Protein AF-A0A519NHW7-F1 (afdb_monomer_lite)

Foldseek 3Di:
DFLQVLLVVLCVVVVNDVVVVQVDQWDFDAQAPDGDTDGPDPVCVLCVSLLSLLCSLVVQDPPLQSLLLSLLLCVLLPPVVVVVVVVVSLRSNQNNCVVPVVSSVVSNVQSLQFHRCSVCSVPDDPVVNRGDDSVVVSCRTTNNHVDRPPVVVSVVSSVVSNVVSVVVSVVVVVVVVVVVVVVVVVVVPDDPPDD

Sequence (195 aa):
MTTKEALIAFYHYNQLNLTDDFESHCVRVYIGCILAPVPNIRARKKYLKFHDLHHIMTEYGIDRVGESEISAWELGSRSCRKPLISVMNLFALSTGFVLKPKRVIAAFYGGCRSKNLYYMSDGMSESDIDRIDLEAMKAEHLERAPKIRYKLFRQTEFAGYLFFSMLIHVGMLFLGKSLLIAESVRNRLRPKIAP

Radius of gyration: 19.13 Å; chains: 1; bounding box: 53×44×54 Å

pLDDT: mean 88.97, std 8.2, range [55.25, 98.0]

Structure (mmCIF, N/CA/C/O backbone):
data_AF-A0A519NHW7-F1
#
_entry.id   AF-A0A519NHW7-F1
#
loop_
_atom_site.group_PDB
_atom_site.id
_atom_site.type_symbol
_atom_site.label_atom_id
_atom_site.label_alt_id
_atom_site.label_comp_id
_atom_site.label_asym_id
_atom_site.label_entity_id
_atom_site.label_seq_id
_atom_site.pdbx_PDB_ins_code
_atom_site.Cartn_x
_atom_site.Cartn_y
_atom_site.Cartn_z
_atom_site.occupancy
_atom_site.B_iso_or_equiv
_atom_site.auth_seq_id
_atom_site.auth_comp_id
_atom_site.auth_asym_id
_atom_site.auth_atom_id
_atom_site.pdbx_PDB_model_num
ATOM 1 N N . MET A 1 1 ? 0.715 4.680 -22.523 1.00 92.69 1 MET A N 1
ATOM 2 C CA . MET A 1 1 ? -0.119 5.572 -21.678 1.00 92.69 1 MET A CA 1
ATOM 3 C C . MET A 1 1 ? 0.791 6.083 -20.587 1.00 92.69 1 MET A C 1
ATOM 5 O O . MET A 1 1 ? 1.481 5.279 -19.973 1.00 92.69 1 MET A O 1
ATOM 9 N N . THR A 1 2 ? 0.840 7.389 -20.375 1.00 97.31 2 THR A N 1
ATOM 10 C CA . THR A 1 2 ? 1.677 7.980 -19.326 1.00 97.31 2 THR A CA 1
ATOM 11 C C . THR A 1 2 ? 1.094 7.712 -17.936 1.00 97.31 2 THR A C 1
ATOM 13 O O . THR A 1 2 ? -0.109 7.496 -17.781 1.00 97.31 2 THR A O 1
ATOM 16 N N . THR A 1 3 ? 1.927 7.748 -16.899 1.00 95.75 3 THR A N 1
ATOM 17 C CA . THR A 1 3 ? 1.482 7.676 -15.494 1.00 95.75 3 THR A CA 1
ATOM 18 C C . THR A 1 3 ? 0.469 8.767 -15.150 1.00 95.75 3 THR A C 1
ATOM 20 O O . THR A 1 3 ? -0.480 8.500 -14.416 1.00 95.75 3 THR A O 1
ATOM 23 N N . LYS A 1 4 ? 0.620 9.979 -15.702 1.00 95.62 4 LYS A N 1
ATOM 24 C CA . LYS A 1 4 ? -0.341 11.069 -15.508 1.00 95.62 4 LYS A CA 1
ATOM 25 C C . LYS A 1 4 ? -1.709 10.733 -16.090 1.00 95.62 4 LYS A C 1
ATOM 27 O O . LYS A 1 4 ? -2.714 10.893 -15.404 1.00 95.62 4 LYS A O 1
ATOM 32 N N . GLU A 1 5 ? -1.753 10.256 -17.332 1.00 96.62 5 GLU A N 1
ATOM 33 C CA . GLU A 1 5 ? -3.002 9.816 -17.967 1.00 96.62 5 GLU A CA 1
ATOM 34 C C . GLU A 1 5 ? -3.651 8.677 -17.174 1.00 96.62 5 GLU A C 1
ATOM 36 O O . GLU A 1 5 ? -4.857 8.704 -16.934 1.00 96.62 5 GLU A O 1
ATOM 41 N N . ALA A 1 6 ? -2.844 7.725 -16.697 1.00 96.56 6 ALA A N 1
ATOM 42 C CA . ALA A 1 6 ? -3.314 6.608 -15.887 1.00 96.56 6 ALA A CA 1
ATOM 43 C C . ALA A 1 6 ? -3.934 7.066 -14.557 1.00 96.56 6 ALA A C 1
ATOM 45 O O . ALA A 1 6 ? -5.003 6.590 -14.184 1.00 96.56 6 ALA A O 1
ATOM 46 N N . LEU A 1 7 ? -3.297 8.012 -13.861 1.00 95.19 7 LEU A N 1
ATOM 47 C CA . LEU A 1 7 ? -3.812 8.575 -12.611 1.00 95.19 7 LEU A CA 1
ATOM 48 C C . LEU A 1 7 ? -5.101 9.364 -12.828 1.00 95.19 7 LEU A C 1
ATOM 50 O O . LEU A 1 7 ? -6.053 9.191 -12.075 1.00 95.19 7 LEU A O 1
ATOM 54 N N . ILE A 1 8 ? -5.169 10.183 -13.881 1.00 94.88 8 ILE A N 1
ATOM 55 C CA . ILE A 1 8 ? -6.396 10.911 -14.234 1.00 94.88 8 ILE A CA 1
ATOM 56 C C . ILE A 1 8 ? -7.540 9.924 -14.490 1.00 94.88 8 ILE A C 1
ATOM 58 O O . ILE A 1 8 ? -8.632 10.094 -13.944 1.00 94.88 8 ILE A O 1
ATOM 62 N N . ALA A 1 9 ? -7.287 8.870 -15.271 1.00 95.12 9 ALA A N 1
ATOM 63 C CA . ALA A 1 9 ? -8.275 7.830 -15.537 1.00 95.12 9 ALA A CA 1
ATOM 64 C C . ALA A 1 9 ? -8.698 7.099 -14.252 1.00 95.12 9 ALA A C 1
ATOM 66 O O . ALA A 1 9 ? -9.889 6.876 -14.035 1.00 95.12 9 ALA A O 1
ATOM 67 N N . PHE A 1 10 ? -7.744 6.781 -13.374 1.00 94.75 10 PHE A N 1
ATOM 68 C CA . PHE A 1 10 ? -7.991 6.137 -12.086 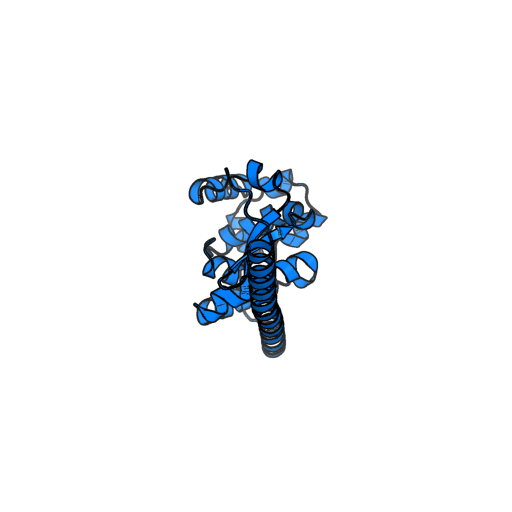1.00 94.75 10 PHE A CA 1
ATOM 69 C C . PHE A 1 10 ? -8.854 7.000 -11.159 1.00 94.75 10 PHE A C 1
ATOM 71 O O . PHE A 1 10 ? -9.827 6.499 -10.595 1.00 94.75 10 PHE A O 1
ATOM 78 N N . TYR A 1 11 ? -8.559 8.295 -11.029 1.00 94.00 11 TYR A N 1
ATOM 79 C CA . TYR A 1 11 ? -9.353 9.204 -10.199 1.00 94.00 11 TYR A CA 1
ATOM 80 C C . TYR A 1 11 ? -10.762 9.392 -10.748 1.00 94.00 11 TYR A C 1
ATOM 82 O O . TYR A 1 11 ? -11.724 9.365 -9.982 1.00 94.00 11 TYR A O 1
ATOM 90 N N . HIS A 1 12 ? -10.895 9.519 -12.070 1.00 94.00 12 HIS A N 1
ATOM 91 C CA . HIS A 1 12 ? -12.195 9.634 -12.719 1.00 94.00 12 HIS A CA 1
ATOM 92 C C . HIS A 1 12 ? -13.041 8.368 -12.518 1.00 94.00 12 HIS A C 1
ATOM 94 O O . HIS A 1 12 ? -14.201 8.456 -12.124 1.00 94.00 12 HIS A O 1
ATOM 100 N N . TYR A 1 13 ? -12.457 7.184 -12.733 1.00 93.81 13 TYR A N 1
ATOM 101 C CA . TYR A 1 13 ? -13.141 5.901 -12.554 1.00 93.81 13 TYR A CA 1
ATOM 102 C C . TYR A 1 13 ? -13.622 5.690 -11.112 1.00 93.81 13 TYR A C 1
ATOM 104 O O . TYR A 1 13 ? -14.741 5.232 -10.888 1.00 93.81 13 TYR A O 1
ATOM 112 N N . ASN A 1 14 ? -12.795 6.067 -10.136 1.00 90.94 14 ASN A N 1
ATOM 113 C CA . ASN A 1 14 ? -13.083 5.890 -8.715 1.00 90.94 14 ASN A CA 1
ATOM 114 C C . ASN A 1 14 ? -13.818 7.079 -8.067 1.00 90.94 14 ASN A C 1
ATOM 116 O O . ASN A 1 14 ? -14.065 7.048 -6.863 1.00 90.94 14 ASN A O 1
ATOM 120 N N . GLN A 1 15 ? -14.166 8.116 -8.839 1.00 91.31 15 GLN A N 1
ATOM 121 C CA . GLN A 1 15 ? -14.836 9.334 -8.356 1.00 91.31 15 GLN A CA 1
ATOM 122 C C . GLN A 1 15 ? -14.080 10.026 -7.204 1.00 91.31 15 GLN A C 1
ATOM 124 O O . GLN A 1 15 ? -14.675 10.514 -6.241 1.00 91.31 15 GLN A O 1
ATOM 129 N N . LEU A 1 16 ? -12.748 10.056 -7.290 1.00 86.56 16 LEU A N 1
ATOM 130 C CA . LEU A 1 16 ? -11.884 10.649 -6.270 1.00 86.56 16 LEU A CA 1
ATOM 131 C C . LEU A 1 16 ? -11.707 12.153 -6.522 1.00 86.56 16 LEU A C 1
ATOM 133 O O . LEU A 1 16 ? -11.221 12.554 -7.578 1.00 86.56 16 LEU A O 1
ATOM 137 N N . ASN A 1 17 ? -12.056 12.987 -5.535 1.00 83.25 17 ASN A N 1
ATOM 138 C CA . ASN A 1 17 ? -11.793 14.429 -5.562 1.00 83.25 17 ASN A CA 1
ATOM 139 C C . ASN A 1 17 ? -10.589 14.782 -4.673 1.00 83.25 17 ASN A C 1
ATOM 141 O O . ASN A 1 17 ? -10.719 14.938 -3.459 1.00 83.25 17 ASN A O 1
ATOM 145 N N . LEU A 1 18 ? -9.412 14.914 -5.289 1.00 79.00 18 LEU A N 1
ATOM 146 C CA . LEU A 1 18 ? -8.169 15.210 -4.572 1.00 79.00 18 LEU A CA 1
ATOM 147 C C . LEU A 1 18 ? -8.092 16.639 -4.023 1.00 79.00 18 LEU A C 1
ATOM 149 O O . LEU A 1 18 ? -7.397 16.862 -3.034 1.00 79.00 18 LEU A O 1
ATOM 153 N N . THR A 1 19 ? -8.779 17.604 -4.642 1.00 78.50 19 THR A N 1
ATOM 154 C CA . THR A 1 19 ? -8.743 19.003 -4.188 1.00 78.50 19 THR A CA 1
ATOM 155 C C . THR A 1 19 ? -9.341 19.113 -2.789 1.00 78.50 19 THR A C 1
ATOM 157 O O . THR A 1 19 ? -8.679 19.599 -1.874 1.00 78.50 19 THR A O 1
ATOM 160 N N . ASP A 1 20 ? -10.537 18.559 -2.589 1.00 75.69 20 ASP A N 1
ATOM 161 C CA . ASP A 1 20 ? -11.197 18.551 -1.278 1.00 75.69 20 ASP A CA 1
ATOM 162 C C . ASP A 1 20 ? -10.396 17.737 -0.246 1.00 75.69 20 ASP A C 1
ATOM 164 O O . ASP A 1 20 ? -10.287 18.111 0.925 1.00 75.69 20 ASP A O 1
ATOM 168 N N . ASP A 1 21 ? -9.796 16.626 -0.683 1.00 75.12 21 ASP A N 1
ATOM 169 C CA . ASP A 1 21 ? -9.006 15.745 0.177 1.00 75.12 21 ASP A CA 1
ATOM 170 C C . ASP A 1 21 ? -7.712 16.410 0.678 1.00 75.12 21 ASP A C 1
ATOM 172 O O . ASP A 1 21 ? -7.295 16.183 1.816 1.00 75.12 21 ASP A O 1
ATOM 176 N N . PHE A 1 22 ? -7.079 17.272 -0.124 1.00 79.56 22 PHE A N 1
ATOM 177 C CA . PHE A 1 22 ? -5.879 17.997 0.295 1.00 79.56 22 PHE A CA 1
ATOM 178 C C . PHE A 1 22 ? -6.157 19.233 1.152 1.00 79.56 22 PHE A C 1
ATOM 180 O O . PHE A 1 22 ? -5.284 19.588 1.955 1.00 79.56 22 PHE A O 1
ATOM 187 N N . GLU A 1 23 ? -7.332 19.849 1.036 1.00 81.69 23 GLU A N 1
ATOM 188 C CA . GLU A 1 23 ? -7.758 20.955 1.906 1.00 81.69 23 GLU A CA 1
ATOM 189 C C . GLU A 1 23 ? -8.172 20.463 3.304 1.00 81.69 23 GLU A C 1
ATOM 191 O O . GLU A 1 23 ? -7.991 21.162 4.303 1.00 81.69 23 GLU A O 1
ATOM 196 N N . SER A 1 24 ? -8.658 19.222 3.419 1.00 79.12 24 SER A N 1
ATOM 197 C CA . SER A 1 24 ? -9.053 18.653 4.708 1.00 79.12 24 SER A CA 1
ATOM 198 C C . SER A 1 24 ? -7.869 18.424 5.661 1.00 79.12 24 SER A C 1
ATOM 200 O O . SER A 1 24 ? -6.835 17.851 5.300 1.00 79.12 24 SER A O 1
ATOM 202 N N . HIS A 1 25 ? -8.060 18.772 6.940 1.00 80.81 25 HIS A N 1
ATOM 203 C CA . HIS A 1 25 ? -7.110 18.468 8.018 1.00 80.81 25 HIS A CA 1
ATOM 204 C C . HIS A 1 25 ? -7.012 16.975 8.347 1.00 80.81 25 HIS A C 1
ATOM 206 O O . HIS A 1 25 ? -5.991 16.535 8.880 1.00 80.81 25 HIS A O 1
ATOM 212 N N . CYS A 1 26 ? -8.047 16.195 8.026 1.00 78.94 26 CYS A N 1
ATOM 213 C CA . CYS A 1 26 ? -8.101 14.760 8.284 1.00 78.94 26 CYS A CA 1
ATOM 214 C C . CYS A 1 26 ? -8.599 13.999 7.055 1.00 78.94 26 CYS A C 1
ATOM 216 O O . CYS A 1 26 ? -9.556 14.410 6.403 1.00 78.94 26 CYS A O 1
ATOM 218 N N . VAL A 1 27 ? -8.008 12.838 6.798 1.00 78.69 27 VAL A N 1
ATOM 219 C CA . VAL A 1 27 ? -8.510 11.861 5.829 1.00 78.69 27 VAL A CA 1
ATOM 220 C C . VAL A 1 27 ? -9.202 10.727 6.580 1.00 78.69 27 VAL A C 1
ATOM 222 O O . VAL A 1 27 ? -8.791 10.349 7.677 1.00 78.69 27 VAL A O 1
ATOM 225 N N . ARG A 1 28 ? -10.289 10.192 6.024 1.00 77.25 28 ARG A N 1
ATOM 226 C CA . ARG A 1 28 ? -10.999 9.054 6.618 1.00 77.25 28 ARG A CA 1
ATOM 227 C C . ARG A 1 28 ? -10.403 7.757 6.087 1.00 77.25 28 ARG A C 1
ATOM 229 O O . ARG A 1 28 ? -10.455 7.516 4.888 1.00 77.25 28 ARG A O 1
ATOM 236 N N . VAL A 1 29 ? -9.873 6.925 6.978 1.00 72.12 29 VAL A N 1
ATOM 237 C CA . VAL A 1 29 ? -9.250 5.640 6.628 1.00 72.12 29 VAL A CA 1
ATOM 238 C C . VAL A 1 29 ? -9.956 4.514 7.370 1.00 72.12 29 VAL A C 1
ATOM 240 O O . VAL A 1 29 ? -10.337 4.657 8.535 1.00 72.12 29 VAL A O 1
ATOM 243 N N . TYR A 1 30 ? -10.146 3.385 6.691 1.00 68.38 30 TYR A N 1
ATOM 244 C CA . TYR A 1 30 ? -10.664 2.180 7.325 1.00 68.38 30 TYR A CA 1
ATOM 245 C C . TYR A 1 30 ? -9.578 1.499 8.159 1.00 68.38 30 TYR A C 1
ATOM 247 O O . TYR A 1 30 ? -8.569 1.039 7.632 1.00 68.38 30 TYR A O 1
ATOM 255 N N . ILE A 1 31 ? -9.823 1.400 9.465 1.00 72.38 31 ILE A N 1
ATOM 256 C CA . ILE A 1 31 ? -9.011 0.656 10.429 1.00 72.38 31 ILE A CA 1
ATOM 257 C C . ILE A 1 31 ? -9.874 -0.500 10.944 1.00 72.38 31 ILE A C 1
ATOM 259 O O . ILE A 1 31 ? -10.673 -0.358 11.873 1.00 72.38 31 ILE A O 1
ATOM 263 N N . GLY A 1 32 ? -9.773 -1.654 10.284 1.00 67.69 32 GLY A N 1
ATOM 264 C CA . GLY A 1 32 ? -10.755 -2.743 10.356 1.00 67.69 32 GLY A CA 1
ATOM 265 C C . GLY A 1 32 ? -12.175 -2.291 10.043 1.00 67.69 32 GLY A C 1
ATOM 266 O O . GLY A 1 32 ? -12.468 -1.834 8.941 1.00 67.69 32 GLY A O 1
ATOM 267 N N . CYS A 1 33 ? -13.084 -2.448 11.004 1.00 66.12 33 CYS A N 1
ATOM 268 C CA . CYS A 1 33 ? -14.480 -2.038 10.856 1.00 66.12 33 CYS A CA 1
ATOM 269 C C . CYS A 1 33 ? -14.743 -0.556 11.180 1.00 66.12 33 CYS A C 1
ATOM 271 O O . CYS A 1 33 ? -15.864 -0.097 10.969 1.00 66.12 33 CYS A O 1
ATOM 273 N N . ILE A 1 34 ? -13.744 0.193 11.663 1.00 69.38 34 ILE A N 1
ATOM 274 C CA . ILE A 1 34 ? -13.890 1.607 12.029 1.00 69.38 34 ILE A CA 1
ATOM 275 C C . ILE A 1 34 ? -13.426 2.495 10.873 1.00 69.38 34 ILE A C 1
ATOM 277 O O . ILE A 1 34 ? -12.324 2.325 10.361 1.00 69.38 34 ILE A O 1
ATOM 281 N N . LEU A 1 35 ? -14.238 3.488 10.503 1.00 76.69 35 LEU A N 1
ATOM 282 C CA . LEU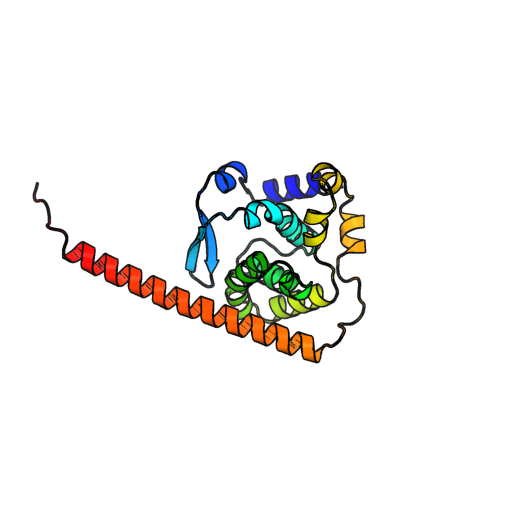 A 1 35 ? -13.810 4.597 9.651 1.00 76.69 35 LEU A CA 1
ATOM 283 C C . LEU A 1 35 ? -13.265 5.719 10.545 1.00 76.69 35 LEU A C 1
ATOM 285 O O . LEU A 1 35 ? -14.039 6.462 11.147 1.00 76.69 35 LEU A O 1
ATOM 289 N N . ALA A 1 36 ? -11.942 5.807 10.677 1.00 72.06 36 ALA A N 1
ATOM 290 C CA . ALA A 1 36 ? -11.286 6.743 11.586 1.00 72.06 36 ALA A CA 1
ATOM 291 C C . ALA A 1 36 ? -10.748 7.971 10.828 1.00 72.06 36 ALA A C 1
ATOM 293 O O . ALA A 1 36 ? -10.123 7.806 9.776 1.00 72.06 36 ALA A O 1
ATOM 294 N N . PRO A 1 37 ? -10.945 9.201 11.342 1.00 77.31 37 PRO A N 1
ATOM 295 C CA . PRO A 1 37 ? -10.249 10.371 10.827 1.00 77.31 37 PRO A CA 1
ATOM 296 C C . PRO A 1 37 ? -8.786 10.323 11.281 1.00 77.31 37 PRO A C 1
ATOM 298 O O . PRO A 1 37 ? -8.500 10.346 12.478 1.00 77.31 37 PRO A O 1
ATOM 301 N N . VAL A 1 38 ? -7.857 10.269 10.332 1.00 76.94 38 VAL A N 1
ATOM 302 C CA . VAL A 1 38 ? -6.416 10.372 10.590 1.00 76.94 38 VAL A CA 1
ATOM 303 C C . VAL A 1 38 ? -5.890 11.705 10.052 1.00 76.94 38 VAL A C 1
ATOM 305 O O . VAL A 1 38 ? -6.373 12.166 9.015 1.00 76.94 38 VAL A O 1
ATOM 308 N N . PRO A 1 39 ? -4.919 12.355 10.719 1.00 80.31 39 PRO A N 1
ATOM 309 C CA . PRO A 1 39 ? -4.390 13.635 10.261 1.00 80.31 39 PRO A CA 1
ATOM 310 C C . PRO A 1 39 ? -3.839 13.559 8.832 1.00 80.31 39 PRO A C 1
ATOM 312 O O . PRO A 1 39 ? -3.106 12.630 8.483 1.00 80.31 39 PRO A O 1
ATOM 315 N N . ASN A 1 40 ? -4.145 14.565 8.014 1.00 81.62 40 ASN A N 1
ATOM 316 C CA . ASN A 1 40 ? -3.625 14.692 6.655 1.00 81.62 40 ASN A CA 1
ATOM 317 C C . ASN A 1 40 ? -2.180 15.214 6.689 1.00 81.62 40 ASN A C 1
ATOM 319 O O . ASN A 1 40 ? -1.894 16.398 6.502 1.00 81.62 40 ASN A O 1
ATOM 323 N N . ILE A 1 41 ? -1.250 14.320 7.020 1.00 83.31 41 ILE A N 1
ATOM 324 C CA . ILE A 1 41 ? 0.165 14.656 7.189 1.00 83.31 41 ILE A CA 1
ATOM 325 C C . ILE A 1 41 ? 0.847 14.943 5.844 1.00 83.31 41 ILE A C 1
ATOM 327 O O . ILE A 1 41 ? 0.541 14.329 4.824 1.00 83.31 41 ILE A O 1
ATOM 331 N N . ARG A 1 42 ? 1.864 15.818 5.848 1.00 83.31 42 ARG A N 1
ATOM 332 C CA . ARG A 1 42 ? 2.655 16.162 4.644 1.00 83.31 42 ARG A CA 1
ATOM 333 C C . ARG A 1 42 ? 3.233 14.937 3.930 1.00 83.31 42 ARG A C 1
ATOM 335 O O . ARG A 1 42 ? 3.331 14.933 2.709 1.00 83.31 42 ARG A O 1
ATOM 342 N N . ALA A 1 43 ? 3.588 13.895 4.687 1.00 79.94 43 ALA A N 1
ATOM 343 C CA . ALA A 1 43 ? 4.057 12.636 4.119 1.00 79.94 43 ALA A CA 1
ATOM 344 C C . ALA A 1 43 ? 3.003 12.014 3.190 1.00 79.94 43 ALA A C 1
ATOM 346 O O . ALA A 1 43 ? 3.342 11.642 2.074 1.00 79.94 43 ALA A O 1
ATOM 347 N N . ARG A 1 44 ? 1.723 11.985 3.584 1.00 82.31 44 ARG A N 1
ATOM 348 C CA . ARG A 1 44 ? 0.648 11.477 2.726 1.00 82.31 44 ARG A CA 1
ATOM 349 C C . ARG A 1 44 ? 0.592 12.256 1.417 1.00 82.31 44 ARG A C 1
ATOM 351 O O . ARG A 1 44 ? 0.652 11.635 0.370 1.00 82.31 44 ARG A O 1
ATOM 358 N N . LYS A 1 45 ? 0.590 13.593 1.464 1.00 82.56 45 LYS A N 1
ATOM 359 C CA . LYS A 1 45 ? 0.582 14.429 0.248 1.00 82.56 45 LYS A CA 1
ATOM 360 C C . LYS A 1 45 ? 1.749 14.104 -0.696 1.00 82.56 45 LYS A C 1
ATOM 362 O O . LYS A 1 45 ? 1.539 13.981 -1.894 1.00 82.56 45 LYS A O 1
ATOM 367 N N . LYS A 1 46 ? 2.955 13.888 -0.151 1.00 85.69 46 LYS A N 1
ATOM 368 C CA . LYS A 1 46 ? 4.145 13.507 -0.937 1.00 85.69 46 LYS A CA 1
ATOM 369 C C . LYS A 1 46 ? 4.011 12.123 -1.589 1.00 85.69 46 LYS A C 1
ATOM 371 O O . LYS A 1 46 ? 4.486 11.929 -2.704 1.00 85.69 46 LYS A O 1
ATOM 376 N N . TYR A 1 47 ? 3.438 11.151 -0.878 1.00 89.38 47 TYR A N 1
ATOM 377 C CA . TYR A 1 47 ? 3.466 9.745 -1.291 1.00 89.38 47 TYR A CA 1
ATOM 378 C C . TYR A 1 47 ? 2.165 9.239 -1.936 1.00 89.38 47 TYR A C 1
ATOM 380 O O . TYR A 1 47 ? 2.203 8.186 -2.568 1.00 89.38 47 TYR A O 1
ATOM 388 N N . LEU A 1 48 ? 1.059 9.991 -1.849 1.00 89.56 48 LEU A N 1
ATOM 389 C CA . LEU A 1 48 ? -0.266 9.584 -2.339 1.00 89.56 48 LEU A CA 1
ATOM 390 C C . LEU A 1 48 ? -0.238 9.203 -3.822 1.00 89.56 48 LEU A C 1
ATOM 392 O O . LEU A 1 48 ? -0.678 8.122 -4.183 1.00 89.56 48 LEU A O 1
ATOM 396 N N . LYS A 1 49 ? 0.420 10.017 -4.657 1.00 91.31 49 LYS A N 1
ATOM 397 C CA . LYS A 1 49 ? 0.577 9.723 -6.089 1.00 91.31 49 LYS A CA 1
ATOM 398 C C . LYS A 1 49 ? 1.190 8.342 -6.351 1.00 91.31 49 LYS A C 1
ATOM 400 O O . LYS A 1 49 ? 0.775 7.635 -7.259 1.00 91.31 49 LYS A O 1
ATOM 405 N N . PHE A 1 50 ? 2.204 7.960 -5.577 1.00 94.06 50 PHE A N 1
ATOM 406 C CA . PHE A 1 50 ? 2.878 6.672 -5.749 1.00 94.06 50 PHE A CA 1
ATOM 407 C C . PHE A 1 50 ? 2.032 5.514 -5.229 1.00 94.06 50 PHE A C 1
ATOM 409 O O . PHE A 1 50 ? 2.051 4.447 -5.827 1.00 94.06 50 PHE A O 1
ATOM 416 N N . HIS A 1 51 ? 1.288 5.737 -4.147 1.00 94.19 51 HIS A N 1
ATOM 417 C CA . HIS A 1 51 ? 0.317 4.785 -3.625 1.00 94.19 51 HIS A CA 1
ATOM 418 C C . HIS A 1 51 ? -0.775 4.477 -4.664 1.00 94.19 51 HIS A C 1
ATOM 420 O O . HIS A 1 51 ? -1.000 3.314 -4.995 1.00 94.19 51 HIS A O 1
ATOM 426 N N . ASP A 1 52 ? -1.346 5.508 -5.289 1.00 95.00 52 ASP A N 1
ATOM 427 C CA . ASP A 1 52 ? -2.342 5.345 -6.354 1.00 95.00 52 ASP A CA 1
ATOM 428 C C . ASP A 1 52 ? -1.739 4.669 -7.601 1.00 95.00 52 ASP A C 1
ATOM 430 O O . ASP A 1 52 ? -2.353 3.793 -8.210 1.00 95.00 52 ASP A O 1
ATOM 434 N N . LEU A 1 53 ? -0.483 4.980 -7.951 1.00 95.88 53 LEU A N 1
ATOM 435 C CA . LEU A 1 53 ? 0.240 4.247 -8.998 1.00 95.88 53 LEU A CA 1
ATOM 436 C C . LEU A 1 53 ? 0.467 2.774 -8.638 1.00 95.88 53 LEU A C 1
ATOM 438 O O . LEU A 1 53 ? 0.443 1.925 -9.531 1.00 95.88 53 LEU A O 1
ATOM 442 N N . HIS A 1 54 ? 0.666 2.437 -7.361 1.00 96.88 54 HIS A N 1
ATOM 443 C CA . HIS A 1 54 ? 0.746 1.041 -6.946 1.00 96.88 54 HIS A CA 1
ATOM 444 C C . HIS A 1 54 ? -0.595 0.328 -7.160 1.00 96.88 54 HIS A C 1
ATOM 446 O O . HIS A 1 54 ? -0.578 -0.803 -7.647 1.00 96.88 54 HIS A O 1
ATOM 452 N N . HIS A 1 55 ? -1.737 0.965 -6.870 1.00 97.06 55 HIS A N 1
ATOM 453 C CA . HIS A 1 55 ? -3.056 0.407 -7.202 1.00 97.06 55 HIS A CA 1
ATOM 454 C C . HIS A 1 55 ? -3.183 0.125 -8.698 1.00 97.06 55 HIS A C 1
ATOM 456 O O . HIS A 1 55 ? -3.526 -0.985 -9.091 1.00 97.06 55 HIS A O 1
ATOM 462 N N . ILE A 1 56 ? -2.821 1.094 -9.540 1.00 96.69 56 ILE A N 1
ATOM 463 C CA . ILE A 1 56 ? -2.881 0.950 -11.001 1.00 96.69 56 ILE A CA 1
ATOM 464 C C . ILE A 1 56 ? -1.962 -0.178 -11.497 1.00 96.69 56 ILE A C 1
ATOM 466 O O . ILE A 1 56 ? -2.332 -0.942 -12.386 1.00 96.69 56 ILE A O 1
ATOM 470 N N . MET A 1 57 ? -0.752 -0.286 -10.946 1.00 95.88 57 MET A N 1
ATOM 471 C CA . MET A 1 57 ? 0.220 -1.307 -11.343 1.00 95.88 57 MET A CA 1
ATOM 472 C C . MET A 1 57 ? -0.203 -2.713 -10.916 1.00 95.88 57 MET A C 1
ATOM 474 O O . MET A 1 57 ? 0.008 -3.660 -11.665 1.00 95.88 57 MET A O 1
ATOM 478 N N . THR A 1 58 ? -0.743 -2.852 -9.707 1.00 96.75 58 THR A N 1
ATOM 479 C CA . THR A 1 58 ? -1.095 -4.151 -9.112 1.00 96.75 58 THR A CA 1
ATOM 480 C C . THR A 1 58 ? -2.523 -4.593 -9.402 1.00 96.75 58 THR A C 1
ATOM 482 O O . THR A 1 58 ? -2.857 -5.744 -9.140 1.00 96.75 58 THR A O 1
ATOM 485 N N . GLU A 1 59 ? -3.353 -3.682 -9.912 1.00 95.88 59 GLU A N 1
ATOM 486 C CA . GLU A 1 59 ? -4.786 -3.866 -10.159 1.00 95.88 59 GLU A CA 1
ATOM 487 C C . GLU A 1 59 ? -5.604 -4.151 -8.885 1.00 95.88 59 GLU A C 1
ATOM 489 O O . GLU A 1 59 ? -6.762 -4.569 -8.950 1.00 95.88 59 GLU A O 1
ATOM 494 N N . TYR A 1 60 ? -5.038 -3.892 -7.700 1.00 95.88 60 TYR A N 1
ATOM 495 C CA . TYR A 1 60 ? -5.792 -3.941 -6.452 1.00 95.88 60 TYR A CA 1
ATOM 496 C C . TYR A 1 60 ? -6.759 -2.757 -6.377 1.00 95.88 60 TYR A C 1
ATOM 498 O O . TYR A 1 60 ? -6.385 -1.611 -6.627 1.00 95.88 60 TYR A O 1
ATOM 506 N N . GLY A 1 61 ? -8.012 -3.030 -6.012 1.00 93.62 61 GLY A N 1
ATOM 507 C CA . GLY A 1 61 ? -9.037 -1.994 -5.868 1.00 93.62 61 GLY A CA 1
ATOM 508 C C . GLY A 1 61 ? -8.791 -1.057 -4.680 1.00 93.62 61 GLY A C 1
ATOM 509 O O . GLY A 1 61 ? -7.894 -1.281 -3.875 1.00 93.62 61 GLY A O 1
ATOM 510 N N . ILE A 1 62 ? -9.644 -0.043 -4.541 1.00 92.25 62 ILE A N 1
ATOM 511 C CA . ILE A 1 62 ? -9.636 0.921 -3.419 1.00 92.25 62 ILE A CA 1
ATOM 512 C C . ILE A 1 62 ? -10.686 0.593 -2.341 1.00 92.25 62 ILE A C 1
ATOM 514 O O . ILE A 1 62 ? -11.075 1.428 -1.523 1.00 92.25 62 ILE A O 1
ATOM 518 N N . ASP A 1 63 ? -11.238 -0.623 -2.378 1.00 90.81 63 ASP A N 1
ATOM 519 C CA . ASP A 1 63 ? -12.127 -1.099 -1.322 1.00 90.81 63 ASP A CA 1
ATOM 520 C C . ASP A 1 63 ? -11.317 -1.539 -0.091 1.00 90.81 63 ASP A C 1
ATOM 522 O O . ASP A 1 63 ? -10.093 -1.630 -0.111 1.00 90.81 63 ASP A O 1
ATOM 526 N N . ARG A 1 64 ? -11.993 -1.869 1.013 1.00 89.19 64 ARG A N 1
ATOM 527 C CA . ARG A 1 64 ? -11.309 -2.255 2.263 1.00 89.19 64 ARG A CA 1
ATOM 528 C C . ARG A 1 64 ? -10.363 -3.454 2.110 1.00 89.19 64 ARG A C 1
ATOM 530 O O . ARG A 1 64 ? -9.462 -3.619 2.931 1.00 89.19 64 ARG A O 1
ATOM 537 N N . VAL A 1 65 ? -10.610 -4.334 1.138 1.00 93.31 65 VAL A N 1
ATOM 538 C CA . VAL A 1 65 ? -9.754 -5.494 0.872 1.00 93.31 65 VAL A CA 1
ATOM 539 C C . VAL A 1 65 ? -8.583 -5.082 -0.012 1.00 93.31 65 VAL A C 1
ATOM 541 O O . VAL A 1 65 ? -7.457 -5.445 0.307 1.00 93.31 65 VAL A O 1
ATOM 544 N N . GLY A 1 66 ? -8.824 -4.297 -1.056 1.00 94.25 66 GLY A N 1
ATOM 545 C CA . GLY A 1 66 ? -7.802 -3.779 -1.955 1.00 94.25 66 GLY A CA 1
ATOM 546 C C . GLY A 1 66 ? -6.810 -2.849 -1.255 1.00 94.25 66 GLY A C 1
ATOM 547 O O . GLY A 1 66 ? -5.606 -3.017 -1.420 1.00 94.25 66 GLY A O 1
ATOM 548 N N . GLU A 1 67 ? -7.276 -1.999 -0.338 1.00 93.50 67 GLU A N 1
ATOM 549 C CA . GLU A 1 67 ? -6.424 -1.195 0.556 1.00 93.50 67 GLU A CA 1
ATOM 550 C C . GLU A 1 67 ? -5.530 -2.062 1.465 1.00 93.50 67 GLU A C 1
ATOM 552 O O . GLU A 1 67 ? -4.403 -1.711 1.822 1.00 93.50 67 GLU A O 1
ATOM 557 N N . SER A 1 68 ? -6.007 -3.245 1.847 1.00 95.06 68 SER A N 1
ATOM 558 C CA . SER A 1 68 ? -5.223 -4.205 2.628 1.00 95.06 68 SER A CA 1
ATOM 559 C C . SER A 1 68 ? -4.231 -4.976 1.751 1.00 95.06 68 SER A C 1
ATOM 561 O O . SER A 1 68 ? -3.094 -5.203 2.170 1.00 95.06 68 SER A O 1
ATOM 563 N N . GLU A 1 69 ? -4.619 -5.338 0.523 1.00 97.44 69 GLU A N 1
ATOM 564 C CA . GLU A 1 69 ? -3.727 -5.935 -0.476 1.00 97.44 69 GLU A CA 1
ATOM 565 C C . GLU A 1 69 ? -2.587 -4.981 -0.830 1.00 97.44 69 GLU A C 1
ATOM 567 O O . GLU A 1 69 ? -1.423 -5.383 -0.756 1.00 97.44 69 GLU A O 1
ATOM 572 N N . ILE A 1 70 ? -2.888 -3.713 -1.124 1.00 96.31 70 ILE A N 1
ATOM 573 C CA . ILE A 1 70 ? -1.865 -2.719 -1.444 1.00 96.31 70 ILE A CA 1
ATOM 574 C C . ILE A 1 70 ? -0.959 -2.459 -0.242 1.00 96.31 70 ILE A C 1
ATOM 576 O O . ILE A 1 70 ? 0.261 -2.460 -0.386 1.00 96.31 70 ILE A O 1
ATOM 580 N N . SER A 1 71 ? -1.519 -2.368 0.969 1.00 95.25 71 SER A N 1
ATOM 581 C CA . SER A 1 71 ? -0.740 -2.205 2.200 1.00 95.25 71 SER A CA 1
ATOM 582 C C . SER A 1 71 ? 0.233 -3.363 2.408 1.00 95.25 71 SER A C 1
ATOM 584 O O . SER A 1 71 ? 1.410 -3.153 2.718 1.00 95.25 71 SER A O 1
ATOM 586 N N . ALA A 1 72 ? -0.233 -4.597 2.197 1.00 97.06 72 ALA A N 1
ATOM 587 C CA . ALA A 1 72 ? 0.592 -5.794 2.272 1.00 97.06 72 ALA A CA 1
ATOM 588 C C . ALA A 1 72 ? 1.667 -5.815 1.180 1.00 97.06 72 ALA A C 1
ATOM 590 O O . ALA A 1 72 ? 2.828 -6.116 1.467 1.00 97.06 72 ALA A O 1
ATOM 591 N N . TRP A 1 73 ? 1.309 -5.468 -0.056 1.00 97.69 73 TRP A N 1
ATOM 592 C CA . TRP A 1 73 ? 2.240 -5.393 -1.177 1.00 97.69 73 TRP A CA 1
ATOM 593 C C . TRP A 1 73 ? 3.316 -4.329 -0.950 1.00 97.69 73 TRP A C 1
ATOM 595 O O . TRP A 1 73 ? 4.493 -4.590 -1.187 1.00 97.69 73 TRP A O 1
ATOM 605 N N . GLU A 1 74 ? 2.961 -3.159 -0.428 1.00 96.69 74 GLU A N 1
ATOM 606 C CA . GLU A 1 74 ? 3.901 -2.077 -0.144 1.00 96.69 74 GLU A CA 1
ATOM 607 C C . GLU A 1 74 ? 4.876 -2.430 0.986 1.00 96.69 74 GLU A C 1
ATOM 609 O O . GLU A 1 74 ? 6.083 -2.205 0.866 1.00 96.69 74 GLU A O 1
ATOM 614 N N . LEU A 1 75 ? 4.381 -3.049 2.062 1.00 95.94 75 LEU A N 1
ATOM 615 C CA . LEU A 1 75 ? 5.232 -3.604 3.120 1.00 95.94 75 LEU A CA 1
ATOM 616 C C . LEU A 1 75 ? 6.154 -4.703 2.554 1.00 95.94 75 LEU A C 1
ATOM 618 O O . LEU A 1 75 ? 7.356 -4.745 2.838 1.00 95.94 75 LEU A O 1
ATOM 622 N N . GLY A 1 76 ? 5.618 -5.552 1.674 1.00 95.25 76 GLY A N 1
ATOM 623 C CA . GLY A 1 76 ? 6.352 -6.588 0.950 1.00 95.25 76 GLY A CA 1
ATOM 624 C C . GLY A 1 76 ? 7.450 -6.037 0.034 1.00 95.25 76 GLY A C 1
ATOM 625 O O . GLY A 1 76 ? 8.552 -6.586 -0.002 1.00 95.25 76 GLY A O 1
ATOM 626 N N . SER A 1 77 ? 7.188 -4.929 -0.657 1.00 94.38 77 SER A N 1
ATOM 627 C CA . SER A 1 77 ? 8.128 -4.241 -1.554 1.00 94.38 77 SER A CA 1
ATOM 628 C C . SER A 1 77 ? 9.074 -3.278 -0.824 1.00 94.38 77 SER A C 1
ATOM 630 O O . SER A 1 77 ? 9.904 -2.622 -1.457 1.00 94.38 77 SER A O 1
ATOM 632 N N . ARG A 1 78 ? 9.039 -3.295 0.520 1.00 87.56 78 ARG A N 1
ATOM 633 C CA . ARG A 1 78 ? 9.918 -2.574 1.459 1.00 87.56 78 ARG A CA 1
ATOM 634 C C . ARG A 1 78 ? 9.626 -1.078 1.605 1.00 87.56 78 ARG A C 1
ATOM 636 O O . ARG A 1 78 ? 10.556 -0.269 1.667 1.00 87.56 78 ARG A O 1
ATOM 643 N N . SER A 1 79 ? 8.357 -0.713 1.790 1.00 81.88 79 SER A N 1
ATOM 644 C CA . SER A 1 79 ? 7.974 0.635 2.241 1.00 81.88 79 SER A CA 1
ATOM 645 C C . SER A 1 79 ? 8.525 1.004 3.631 1.00 81.88 79 SER A C 1
ATOM 647 O O . SER A 1 79 ? 8.578 2.189 3.954 1.00 81.88 79 SER A O 1
ATOM 649 N N . CYS A 1 80 ? 9.040 0.033 4.408 1.00 70.25 80 CYS A N 1
ATOM 650 C CA . CYS A 1 80 ? 9.680 0.206 5.728 1.00 70.25 80 CYS A CA 1
ATOM 651 C C . CYS A 1 80 ? 10.798 1.256 5.787 1.00 70.25 80 CYS A C 1
ATOM 653 O O . CYS A 1 80 ? 11.095 1.787 6.855 1.00 70.25 80 CYS A O 1
ATOM 655 N N . ARG A 1 81 ? 11.384 1.624 4.643 1.00 73.69 81 ARG A N 1
ATOM 656 C CA . ARG A 1 81 ? 12.358 2.724 4.547 1.00 73.69 81 ARG A CA 1
ATOM 657 C C . ARG A 1 81 ? 11.734 4.117 4.689 1.00 73.69 81 ARG A C 1
ATOM 659 O O . ARG A 1 81 ? 12.464 5.095 4.819 1.00 73.69 81 ARG A O 1
ATOM 666 N N . LYS A 1 82 ? 10.402 4.215 4.682 1.00 82.94 82 LYS A N 1
ATOM 667 C CA . LYS A 1 82 ? 9.609 5.420 4.951 1.00 82.94 82 LYS A CA 1
ATOM 668 C C . LYS A 1 82 ? 8.673 5.123 6.139 1.00 82.94 82 LYS A C 1
ATOM 670 O O . LYS A 1 82 ? 7.520 4.744 5.926 1.00 82.94 82 LYS A O 1
ATOM 675 N N . PRO A 1 83 ? 9.146 5.280 7.394 1.00 84.12 83 PRO A N 1
ATOM 676 C CA . PRO A 1 83 ? 8.453 4.776 8.585 1.00 84.12 83 PRO A CA 1
ATOM 677 C C . PRO A 1 83 ? 6.999 5.239 8.722 1.00 84.12 83 PRO A C 1
ATOM 679 O O . PRO A 1 83 ? 6.129 4.433 9.034 1.00 84.12 83 PRO A O 1
ATOM 682 N N . LEU A 1 84 ? 6.714 6.511 8.419 1.00 84.62 84 LEU A N 1
ATOM 683 C CA . LEU A 1 84 ? 5.354 7.059 8.490 1.00 84.62 84 LEU A CA 1
ATOM 684 C C . LEU A 1 84 ? 4.383 6.350 7.535 1.00 84.62 84 LEU A C 1
ATOM 686 O O . LEU A 1 84 ? 3.263 6.042 7.926 1.00 84.62 84 LEU A O 1
ATOM 690 N N . ILE A 1 85 ? 4.824 6.034 6.316 1.00 86.12 85 ILE A N 1
ATOM 691 C CA . ILE A 1 85 ? 4.002 5.314 5.333 1.00 86.12 85 ILE A CA 1
ATOM 692 C C . ILE A 1 85 ? 3.805 3.859 5.748 1.00 86.12 85 ILE A C 1
ATOM 694 O O . ILE A 1 85 ? 2.717 3.311 5.624 1.00 86.12 85 ILE A O 1
ATOM 698 N N . SER A 1 86 ? 4.826 3.247 6.343 1.00 87.94 86 SER A N 1
ATOM 699 C CA . SER A 1 86 ? 4.692 1.887 6.875 1.00 87.94 86 SER A CA 1
ATOM 700 C C . SER A 1 86 ? 3.658 1.804 7.989 1.00 87.94 86 SER A C 1
ATOM 702 O O . SER A 1 86 ? 2.871 0.865 8.007 1.00 87.94 86 SER A O 1
ATOM 704 N N . VAL A 1 87 ? 3.614 2.797 8.883 1.00 88.38 87 VAL A N 1
ATOM 705 C CA . VAL A 1 87 ? 2.570 2.886 9.916 1.00 88.38 87 VAL A CA 1
ATOM 706 C C . VAL A 1 87 ? 1.185 3.030 9.282 1.00 88.38 87 VAL A C 1
ATOM 708 O O . VAL A 1 87 ? 0.254 2.364 9.724 1.00 88.38 87 VAL A O 1
ATOM 711 N N . MET A 1 88 ? 1.049 3.831 8.220 1.00 86.94 88 MET A N 1
ATOM 712 C CA . MET A 1 88 ? -0.220 3.956 7.495 1.00 86.94 88 MET A CA 1
ATOM 713 C C . MET A 1 88 ? -0.680 2.618 6.901 1.00 86.94 88 MET A C 1
ATOM 715 O O . MET A 1 88 ? -1.836 2.242 7.082 1.00 86.94 88 MET A O 1
ATOM 719 N N . ASN A 1 89 ? 0.231 1.842 6.312 1.00 91.50 89 ASN A N 1
ATOM 720 C CA . ASN A 1 89 ? -0.088 0.514 5.778 1.00 91.50 89 ASN A CA 1
ATOM 721 C C . ASN A 1 89 ? -0.543 -0.458 6.879 1.00 91.50 89 ASN A C 1
ATOM 723 O O . ASN A 1 89 ? -1.420 -1.292 6.658 1.00 91.50 89 ASN A O 1
ATOM 727 N N . LEU A 1 90 ? 0.002 -0.343 8.097 1.00 91.56 90 LEU A N 1
ATOM 728 C CA . LEU A 1 90 ? -0.449 -1.160 9.227 1.00 91.56 90 LEU A CA 1
ATOM 729 C C . LEU A 1 90 ? -1.896 -0.856 9.638 1.00 91.56 90 LEU A C 1
ATOM 731 O O . LEU A 1 90 ? -2.568 -1.765 10.124 1.00 91.56 90 LEU A O 1
ATOM 735 N N . PHE A 1 91 ? -2.404 0.363 9.434 1.00 87.31 91 PHE A N 1
ATOM 736 C CA . PHE A 1 91 ? -3.807 0.680 9.726 1.00 87.31 91 PHE A CA 1
ATOM 737 C C . PHE A 1 91 ? -4.777 -0.090 8.821 1.00 87.31 91 PHE A C 1
ATOM 739 O O . PHE A 1 91 ? -5.763 -0.639 9.315 1.00 87.31 91 PHE A O 1
ATOM 746 N N . ALA A 1 92 ? -4.478 -0.175 7.524 1.00 88.25 92 ALA A N 1
ATOM 747 C CA . ALA A 1 92 ? -5.347 -0.815 6.537 1.00 88.25 92 ALA A CA 1
ATOM 748 C C . ALA A 1 92 ? -5.153 -2.344 6.435 1.00 88.25 92 ALA A C 1
ATOM 750 O O . ALA A 1 92 ? -6.064 -3.062 6.013 1.00 88.25 92 ALA A O 1
ATOM 751 N N . LEU A 1 93 ? -4.001 -2.874 6.870 1.00 92.81 93 LEU A N 1
ATOM 752 C CA . LEU A 1 93 ? -3.644 -4.288 6.707 1.00 92.81 93 LEU A CA 1
ATOM 753 C C . LEU A 1 93 ? -4.614 -5.268 7.399 1.00 92.81 93 LEU A C 1
ATOM 755 O O . LEU A 1 93 ? -5.042 -6.239 6.776 1.00 92.81 93 LEU A O 1
ATOM 759 N N . SER A 1 94 ? -4.976 -5.041 8.663 1.00 89.19 94 SER A N 1
ATOM 760 C CA . SER A 1 94 ? -5.759 -6.000 9.466 1.00 89.19 94 SER A CA 1
ATOM 761 C C . SER A 1 94 ? -7.146 -6.299 8.886 1.00 89.19 94 SER A C 1
ATOM 763 O O . SER A 1 94 ? -7.574 -7.454 8.895 1.00 89.19 94 SER A O 1
ATOM 765 N N . THR A 1 95 ? -7.830 -5.293 8.329 1.00 84.56 95 THR A N 1
ATOM 766 C CA . THR A 1 95 ? -9.198 -5.417 7.794 1.00 84.56 95 THR A CA 1
ATOM 767 C C . THR A 1 95 ? -9.300 -6.485 6.716 1.00 84.56 95 THR A C 1
ATOM 769 O O . THR A 1 95 ? -10.042 -7.460 6.851 1.00 84.56 95 THR A O 1
ATOM 772 N N . GLY A 1 96 ? -8.553 -6.307 5.625 1.00 88.62 96 GLY A N 1
ATOM 773 C CA . GLY A 1 96 ? -8.604 -7.229 4.500 1.00 88.62 96 GLY A CA 1
ATOM 774 C C . GLY A 1 96 ? -7.959 -8.562 4.836 1.00 88.62 96 GLY A C 1
ATOM 775 O O . GLY A 1 96 ? -8.380 -9.574 4.282 1.00 88.62 96 GLY A O 1
ATOM 776 N N . PHE A 1 97 ? -7.019 -8.613 5.788 1.00 92.31 97 PHE A N 1
ATOM 777 C CA . PHE A 1 97 ? -6.456 -9.884 6.233 1.00 92.31 97 PHE A CA 1
ATOM 778 C C . PHE A 1 97 ? -7.508 -10.762 6.918 1.00 92.31 97 PHE A C 1
ATOM 780 O O . PHE A 1 97 ? -7.585 -11.951 6.623 1.00 92.31 97 PHE A O 1
ATOM 787 N N . VAL A 1 98 ? -8.364 -10.189 7.770 1.00 90.81 98 VAL A N 1
ATOM 788 C CA . VAL A 1 98 ? -9.475 -10.932 8.390 1.00 90.81 98 VAL A CA 1
ATOM 789 C C . VAL A 1 98 ? -10.509 -11.361 7.341 1.00 90.81 98 VAL A C 1
ATOM 791 O O . VAL A 1 98 ? -10.997 -12.488 7.383 1.00 90.81 98 VAL A O 1
ATOM 794 N N . LEU A 1 99 ? -10.827 -10.495 6.373 1.00 91.56 99 LEU A N 1
ATOM 795 C CA . LEU A 1 99 ? -11.873 -10.762 5.375 1.00 91.56 99 LEU A CA 1
ATOM 796 C C . LEU A 1 99 ? -11.430 -11.712 4.249 1.00 91.56 99 LEU A C 1
ATOM 798 O O . LEU A 1 99 ? -12.215 -12.541 3.784 1.00 91.56 99 LEU A O 1
ATOM 802 N N . LYS A 1 100 ? -10.198 -11.561 3.755 1.00 96.19 100 LYS A N 1
ATOM 803 C CA . LYS A 1 100 ? -9.639 -12.253 2.582 1.00 96.19 100 LYS A CA 1
ATOM 804 C C . LYS A 1 100 ? -8.138 -12.560 2.781 1.00 96.19 100 LYS A C 1
ATOM 806 O O . LYS A 1 100 ? -7.306 -12.118 1.986 1.00 96.19 100 LYS A O 1
ATOM 811 N N . PRO A 1 101 ? -7.758 -13.400 3.763 1.00 96.56 101 PRO A N 1
ATOM 812 C CA . PRO A 1 101 ? -6.354 -13.619 4.140 1.00 96.56 101 PRO A CA 1
ATOM 813 C C . PRO A 1 101 ? -5.480 -14.119 2.985 1.00 96.56 101 PRO A C 1
ATOM 815 O O . PRO A 1 101 ? -4.352 -13.666 2.814 1.00 96.56 101 PRO A O 1
ATOM 818 N N . LYS A 1 102 ? -6.005 -15.027 2.149 1.00 97.94 102 LYS A N 1
ATOM 819 C CA . LYS A 1 102 ? -5.268 -15.584 1.000 1.00 97.94 102 LYS A CA 1
ATOM 820 C C . LYS A 1 102 ? -4.839 -14.501 0.004 1.00 97.94 102 LYS A C 1
ATOM 822 O O . LYS A 1 102 ? -3.720 -14.561 -0.496 1.00 97.94 102 LYS A O 1
ATOM 827 N N . ARG A 1 103 ? -5.712 -13.521 -0.247 1.00 97.88 103 ARG A N 1
ATOM 828 C CA . ARG A 1 103 ? -5.459 -12.392 -1.153 1.00 97.88 103 ARG A CA 1
ATOM 829 C C . ARG A 1 103 ? -4.355 -11.489 -0.607 1.00 97.88 103 ARG A C 1
ATOM 831 O O . ARG A 1 103 ? -3.361 -11.255 -1.281 1.00 97.88 103 ARG A O 1
ATOM 838 N N . VAL A 1 104 ? -4.456 -11.116 0.666 1.00 97.69 104 VAL A N 1
ATOM 839 C CA . VAL A 1 104 ? -3.464 -10.264 1.343 1.00 97.69 104 VAL A CA 1
ATOM 840 C C . VAL A 1 104 ? -2.089 -10.939 1.442 1.00 97.69 104 VAL A C 1
ATOM 842 O O . VAL A 1 104 ? -1.065 -10.305 1.196 1.00 97.69 104 VAL A O 1
ATOM 845 N N . ILE A 1 105 ? -2.041 -12.244 1.738 1.00 98.00 105 ILE A N 1
ATOM 846 C CA . ILE A 1 105 ? -0.788 -13.021 1.738 1.00 98.00 105 ILE A CA 1
ATOM 847 C C . ILE A 1 105 ? -0.162 -13.048 0.337 1.00 98.00 105 ILE A C 1
ATOM 849 O O . ILE A 1 105 ? 1.049 -12.861 0.198 1.00 98.00 105 ILE A O 1
ATOM 853 N N . ALA A 1 106 ? -0.971 -13.284 -0.702 1.00 97.69 106 ALA A N 1
ATOM 854 C CA . ALA A 1 106 ? -0.499 -13.263 -2.082 1.00 97.69 106 ALA A CA 1
ATOM 855 C C . ALA A 1 106 ? 0.067 -11.884 -2.450 1.00 97.69 106 ALA A C 1
ATOM 857 O O . ALA A 1 106 ? 1.171 -11.816 -2.993 1.00 97.69 106 ALA A O 1
ATOM 858 N N . ALA A 1 107 ? -0.615 -10.808 -2.053 1.00 98.00 107 ALA A N 1
ATOM 859 C CA . ALA A 1 107 ? -0.174 -9.439 -2.279 1.00 98.00 107 ALA A CA 1
ATOM 860 C C . ALA A 1 107 ? 1.161 -9.127 -1.586 1.00 98.00 107 ALA A C 1
ATOM 862 O O . ALA A 1 107 ? 2.075 -8.614 -2.233 1.00 98.00 107 ALA A O 1
ATOM 863 N N . PHE A 1 108 ? 1.344 -9.533 -0.321 1.00 98.00 108 PHE A N 1
ATOM 864 C CA . PHE A 1 108 ? 2.633 -9.399 0.375 1.00 98.00 108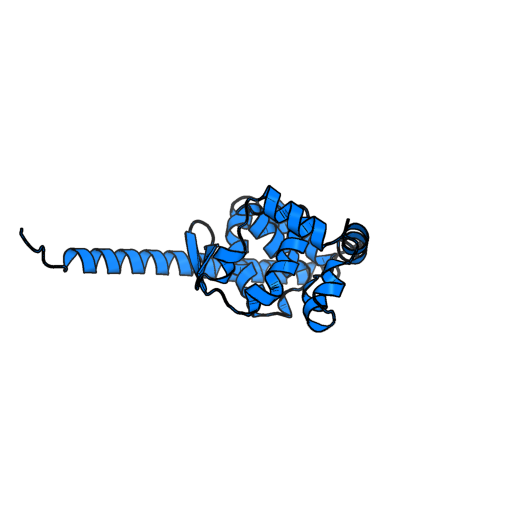 PHE A CA 1
ATOM 865 C C . PHE A 1 108 ? 3.772 -10.097 -0.376 1.00 98.00 108 PHE A C 1
ATOM 867 O O . PHE A 1 108 ? 4.864 -9.545 -0.549 1.00 98.00 108 PHE A O 1
ATOM 874 N N . TYR A 1 109 ? 3.533 -11.321 -0.845 1.00 97.44 109 TYR A N 1
ATOM 875 C CA . TYR A 1 109 ? 4.530 -12.074 -1.597 1.00 97.44 109 TYR A CA 1
ATOM 876 C C . TYR A 1 109 ? 4.789 -11.503 -2.994 1.00 97.44 109 TYR A C 1
ATOM 878 O O . TYR A 1 109 ? 5.940 -11.544 -3.434 1.00 97.44 109 TYR A O 1
ATOM 886 N N . GLY A 1 110 ? 3.772 -10.959 -3.667 1.00 97.19 110 GLY A N 1
ATOM 887 C CA . GLY A 1 110 ? 3.931 -10.167 -4.890 1.00 97.19 110 GLY A CA 1
ATOM 888 C C . GLY A 1 110 ? 4.815 -8.947 -4.637 1.00 97.19 110 GLY A C 1
ATOM 889 O O . GLY A 1 110 ? 5.795 -8.724 -5.347 1.00 97.19 110 GLY A O 1
ATOM 890 N N . GLY A 1 111 ? 4.584 -8.244 -3.526 1.00 97.00 111 GLY A N 1
ATOM 891 C CA . GLY A 1 111 ? 5.424 -7.143 -3.059 1.00 97.00 111 GLY A CA 1
ATOM 892 C C . GLY A 1 111 ? 6.874 -7.565 -2.831 1.00 97.00 111 GLY A C 1
ATOM 893 O O . GLY A 1 111 ? 7.795 -6.898 -3.290 1.00 97.00 111 GLY A O 1
ATOM 894 N N . CYS A 1 112 ? 7.104 -8.728 -2.212 1.00 96.56 112 CYS A N 1
ATOM 895 C CA . CYS A 1 112 ? 8.452 -9.269 -1.993 1.00 96.56 112 CYS A CA 1
ATOM 896 C C . CYS A 1 112 ? 9.229 -9.563 -3.288 1.00 96.56 112 CYS A C 1
ATOM 898 O O . CYS A 1 112 ? 10.458 -9.671 -3.241 1.00 96.56 112 CYS A O 1
ATOM 900 N N . ARG A 1 113 ? 8.526 -9.733 -4.415 1.00 96.00 113 ARG A N 1
ATOM 901 C CA . ARG A 1 113 ? 9.109 -9.896 -5.755 1.00 96.00 113 ARG A CA 1
ATOM 902 C C . ARG A 1 113 ? 9.207 -8.581 -6.532 1.00 96.00 113 ARG A C 1
ATOM 904 O O . ARG A 1 113 ? 9.789 -8.574 -7.612 1.00 96.00 113 ARG A O 1
ATOM 911 N N . SER A 1 114 ? 8.673 -7.495 -5.984 1.00 96.00 114 SER A N 1
ATOM 912 C CA . SER A 1 114 ? 8.517 -6.202 -6.647 1.00 96.00 114 SER A CA 1
ATOM 913 C C . SER A 1 114 ? 9.433 -5.125 -6.053 1.00 96.00 114 SER A C 1
ATOM 915 O O . SER A 1 114 ? 10.055 -5.302 -5.000 1.00 96.00 114 SER A O 1
ATOM 917 N N . LYS A 1 115 ? 9.514 -3.983 -6.736 1.00 93.62 115 LYS A N 1
ATOM 918 C CA . LYS A 1 115 ? 10.150 -2.747 -6.276 1.00 93.62 115 LYS A CA 1
ATOM 919 C C . LYS A 1 115 ? 9.084 -1.677 -6.044 1.00 93.62 115 LYS A C 1
ATOM 921 O O . LYS A 1 115 ? 8.203 -1.488 -6.870 1.00 93.62 115 LYS A O 1
ATOM 926 N N . ASN A 1 116 ? 9.184 -0.979 -4.920 1.00 93.50 116 ASN A N 1
ATOM 927 C CA . ASN A 1 116 ? 8.239 0.063 -4.529 1.00 93.50 116 ASN A CA 1
ATOM 928 C C . ASN A 1 116 ? 8.575 1.412 -5.186 1.00 93.50 116 ASN A C 1
ATOM 930 O O . ASN A 1 116 ? 9.733 1.793 -5.150 1.00 93.50 116 ASN A O 1
ATOM 934 N N . LEU A 1 117 ? 7.614 2.181 -5.695 1.00 93.00 117 LEU A N 1
ATOM 935 C CA . LEU A 1 117 ? 7.870 3.451 -6.393 1.00 93.00 117 LEU A CA 1
ATOM 936 C C . LEU A 1 117 ? 8.297 4.612 -5.475 1.00 93.00 117 LEU A C 1
ATOM 938 O O . LEU A 1 117 ? 8.800 5.624 -5.963 1.00 93.00 117 LEU A O 1
ATOM 942 N N . TYR A 1 118 ? 8.170 4.490 -4.148 1.00 90.75 118 TYR A N 1
ATOM 943 C CA . TYR A 1 118 ? 8.465 5.581 -3.206 1.00 90.75 118 TYR A CA 1
ATOM 944 C C . TYR A 1 118 ? 9.893 6.142 -3.291 1.00 90.75 118 TYR A C 1
ATOM 946 O O . TYR A 1 118 ? 10.112 7.285 -2.885 1.00 90.75 118 TYR A O 1
ATOM 954 N N . TYR A 1 119 ? 10.869 5.397 -3.821 1.00 86.62 119 TYR A N 1
ATOM 955 C CA . TYR A 1 119 ? 12.229 5.922 -4.013 1.00 86.62 119 TYR A CA 1
ATOM 956 C C . TYR A 1 119 ? 12.329 6.977 -5.117 1.00 86.62 119 TYR A C 1
ATOM 958 O O . TYR A 1 119 ? 13.226 7.814 -5.066 1.00 86.62 119 TYR A O 1
ATOM 966 N N . MET A 1 120 ? 11.413 6.983 -6.090 1.00 87.44 120 MET A N 1
ATOM 967 C CA . MET A 1 120 ? 11.407 7.994 -7.152 1.00 87.44 120 MET A CA 1
ATOM 968 C C . MET A 1 120 ? 11.144 9.392 -6.585 1.00 87.44 120 MET A C 1
ATOM 970 O O . MET A 1 120 ? 11.651 10.380 -7.105 1.00 87.44 120 MET A O 1
ATOM 974 N N . SER A 1 121 ? 10.432 9.468 -5.457 1.00 84.62 121 SER A N 1
ATOM 975 C CA . SER A 1 121 ? 10.101 10.722 -4.769 1.00 84.62 121 SER A CA 1
ATOM 976 C C . SER A 1 121 ? 11.300 11.492 -4.197 1.00 84.62 121 SER A C 1
ATOM 978 O O . SER A 1 121 ? 11.129 12.618 -3.724 1.00 84.62 121 SER A O 1
ATOM 980 N N . ASP A 1 122 ? 12.487 10.881 -4.159 1.00 84.12 122 ASP A N 1
ATOM 981 C CA . ASP A 1 122 ? 13.707 11.511 -3.648 1.00 84.12 122 ASP A CA 1
ATOM 982 C C . ASP A 1 122 ? 14.675 11.922 -4.776 1.00 84.12 122 ASP A C 1
ATOM 984 O O . ASP A 1 122 ? 15.635 12.637 -4.503 1.00 84.12 122 ASP A O 1
ATOM 988 N N . GLY A 1 123 ? 14.443 11.486 -6.023 1.00 81.94 123 GLY A N 1
ATOM 989 C CA . GLY A 1 123 ? 15.403 11.650 -7.125 1.00 81.94 123 GLY A CA 1
ATOM 990 C C . GLY A 1 123 ? 14.816 12.075 -8.472 1.00 81.94 123 GLY A C 1
ATOM 991 O O . GLY A 1 123 ? 15.577 12.234 -9.420 1.00 81.94 123 GLY A O 1
ATOM 992 N N . MET A 1 124 ? 13.496 12.251 -8.582 1.00 87.50 124 MET A N 1
ATOM 993 C CA . MET A 1 124 ? 12.827 12.663 -9.820 1.00 87.50 124 MET A CA 1
ATOM 994 C C . MET A 1 124 ? 11.867 13.824 -9.571 1.00 87.50 124 MET A C 1
ATOM 996 O O . MET A 1 124 ? 11.218 13.888 -8.523 1.00 87.50 124 MET A O 1
ATOM 1000 N N . SER A 1 125 ? 11.753 14.728 -10.548 1.00 89.81 125 SER A N 1
ATOM 1001 C CA . SER A 1 125 ? 10.734 15.776 -10.513 1.00 89.81 125 SER A CA 1
ATOM 1002 C C . SER A 1 125 ? 9.340 15.187 -10.754 1.00 89.81 125 SER A C 1
ATOM 1004 O O . SER A 1 125 ? 9.191 14.131 -11.376 1.00 89.81 125 SER A O 1
ATOM 1006 N N . GLU A 1 126 ? 8.290 15.875 -10.298 1.00 87.00 126 GLU A N 1
ATOM 1007 C CA . GLU A 1 126 ? 6.915 15.428 -10.552 1.00 87.00 126 GLU A CA 1
ATOM 1008 C C . GLU A 1 126 ? 6.605 15.335 -12.048 1.00 87.00 126 GLU A C 1
ATOM 1010 O O . GLU A 1 126 ? 5.980 14.362 -12.466 1.00 87.00 126 GLU A O 1
ATOM 1015 N N . SER A 1 127 ? 7.106 16.281 -12.850 1.00 90.12 127 SER A N 1
ATOM 1016 C CA . SER A 1 127 ? 6.937 16.287 -14.305 1.00 90.12 127 SER A CA 1
ATOM 1017 C C . SER A 1 127 ? 7.614 15.112 -15.000 1.00 90.12 127 SER A C 1
ATOM 1019 O O . SER A 1 127 ? 7.092 14.633 -16.004 1.00 90.12 127 SER A O 1
ATOM 1021 N N . ASP A 1 128 ? 8.755 14.642 -14.487 1.00 92.75 128 ASP A N 1
ATOM 1022 C CA . ASP A 1 128 ? 9.425 13.467 -15.050 1.00 92.75 128 ASP A CA 1
ATOM 1023 C C . ASP A 1 128 ? 8.629 12.208 -14.732 1.00 92.75 128 ASP A C 1
ATOM 1025 O O . ASP A 1 128 ? 8.389 11.392 -15.618 1.00 92.75 128 ASP A O 1
ATOM 1029 N N . ILE A 1 129 ? 8.157 12.084 -13.485 1.00 91.50 129 ILE A N 1
ATOM 1030 C CA . ILE A 1 129 ? 7.330 10.952 -13.055 1.00 91.50 129 ILE A CA 1
ATOM 1031 C C . ILE A 1 129 ? 6.064 10.861 -13.902 1.00 91.50 129 ILE A C 1
ATOM 1033 O O . ILE A 1 129 ? 5.719 9.767 -14.334 1.00 91.50 129 ILE A O 1
ATOM 1037 N N . ASP A 1 130 ? 5.410 11.994 -14.163 1.00 94.00 130 ASP A N 1
ATOM 1038 C CA . ASP A 1 130 ? 4.159 12.110 -14.924 1.00 94.00 130 ASP A CA 1
ATOM 1039 C C . ASP A 1 130 ? 4.276 11.668 -16.392 1.00 94.00 130 ASP A C 1
ATOM 1041 O O . ASP A 1 130 ? 3.265 11.360 -17.025 1.00 94.00 130 ASP A O 1
ATOM 1045 N N . ARG A 1 131 ? 5.495 11.650 -16.942 1.00 95.81 131 ARG A N 1
ATOM 1046 C CA . ARG A 1 131 ? 5.782 11.285 -18.337 1.00 95.81 131 ARG A CA 1
ATOM 1047 C C . ARG A 1 131 ? 6.235 9.841 -18.506 1.00 95.81 131 ARG A C 1
ATOM 1049 O O . ARG A 1 131 ? 6.376 9.396 -19.644 1.00 95.81 131 ARG A O 1
ATOM 1056 N N . ILE A 1 132 ? 6.479 9.118 -17.412 1.00 95.31 132 ILE A N 1
ATOM 1057 C CA . ILE A 1 132 ? 6.878 7.711 -17.481 1.00 95.31 132 ILE A CA 1
ATOM 1058 C C . ILE A 1 132 ? 5.768 6.923 -18.186 1.00 95.31 132 ILE A C 1
ATOM 1060 O O . ILE A 1 132 ? 4.586 7.094 -17.882 1.00 95.31 132 ILE A O 1
ATOM 1064 N N . ASP A 1 133 ? 6.142 6.054 -19.124 1.00 96.94 133 ASP A N 1
ATOM 1065 C CA . ASP A 1 133 ? 5.198 5.106 -19.708 1.00 96.94 133 ASP A CA 1
ATOM 1066 C C . ASP A 1 133 ? 4.808 4.045 -18.668 1.00 96.94 133 ASP A C 1
ATOM 1068 O O . ASP A 1 133 ? 5.667 3.427 -18.033 1.00 96.94 133 ASP A O 1
ATOM 1072 N N . LEU A 1 134 ? 3.503 3.848 -18.474 1.00 95.38 134 LEU A N 1
ATOM 1073 C CA . LEU A 1 134 ? 2.984 2.974 -17.426 1.00 95.38 134 LEU A CA 1
ATOM 1074 C C . LEU A 1 134 ? 3.417 1.517 -17.620 1.00 95.38 134 LEU A C 1
ATOM 1076 O O . LEU A 1 134 ? 3.747 0.854 -16.641 1.00 95.38 134 LEU A O 1
ATOM 1080 N N . GLU A 1 135 ? 3.427 1.010 -18.850 1.00 95.25 135 GLU A N 1
ATOM 1081 C CA . GLU A 1 135 ? 3.772 -0.390 -19.105 1.00 95.25 135 GLU A CA 1
ATOM 1082 C C . GLU A 1 135 ? 5.268 -0.628 -18.887 1.00 95.25 135 GLU A C 1
ATOM 1084 O O . GLU A 1 135 ? 5.655 -1.616 -18.259 1.00 95.25 135 GLU A O 1
ATOM 1089 N N . ALA A 1 136 ? 6.111 0.333 -19.275 1.00 94.00 136 ALA A N 1
ATOM 1090 C CA . ALA A 1 136 ? 7.523 0.328 -18.901 1.00 94.00 136 ALA A CA 1
ATOM 1091 C C . ALA A 1 136 ? 7.717 0.369 -17.371 1.00 94.00 136 ALA A C 1
ATOM 1093 O O . ALA A 1 136 ? 8.511 -0.405 -16.827 1.00 94.00 136 ALA A O 1
ATOM 1094 N N . MET A 1 137 ? 6.959 1.213 -16.656 1.00 94.50 137 MET A N 1
ATOM 1095 C CA . MET A 1 137 ? 6.990 1.270 -15.190 1.00 94.50 137 MET A CA 1
ATOM 1096 C C . MET A 1 137 ? 6.601 -0.079 -14.574 1.00 94.50 137 MET A C 1
ATOM 1098 O O . MET A 1 137 ? 7.339 -0.587 -13.728 1.00 94.50 137 MET A O 1
ATOM 1102 N N . LYS A 1 138 ? 5.489 -0.683 -15.010 1.00 95.06 138 LYS A N 1
ATOM 1103 C CA . LYS A 1 138 ? 5.042 -2.001 -14.539 1.00 95.06 138 LYS A CA 1
ATOM 1104 C C . LYS A 1 138 ? 6.121 -3.057 -14.770 1.00 95.06 138 LYS A C 1
ATOM 1106 O O . LYS A 1 138 ? 6.485 -3.755 -13.826 1.00 95.06 138 LYS A O 1
ATOM 1111 N N . ALA A 1 139 ? 6.681 -3.127 -15.977 1.00 93.31 139 ALA A N 1
ATOM 1112 C CA . ALA A 1 139 ? 7.704 -4.108 -16.336 1.00 93.31 139 ALA A CA 1
ATOM 1113 C C . ALA A 1 139 ? 8.984 -3.989 -15.487 1.00 93.31 139 ALA A C 1
ATOM 1115 O O . ALA A 1 139 ? 9.615 -4.993 -15.155 1.00 93.31 139 ALA A O 1
ATOM 1116 N N . GLU A 1 140 ? 9.379 -2.773 -15.104 1.00 92.88 140 GLU A N 1
ATOM 1117 C CA . GLU A 1 140 ? 10.578 -2.563 -14.290 1.00 92.88 140 GLU A CA 1
ATOM 1118 C C . GLU A 1 140 ? 10.365 -2.878 -12.792 1.00 92.88 140 GLU A C 1
ATOM 1120 O O . GLU A 1 140 ? 11.312 -3.290 -12.096 1.00 92.88 140 GLU A O 1
ATOM 1125 N N . HIS A 1 141 ? 9.139 -2.690 -12.291 1.00 93.81 141 HIS A N 1
ATOM 1126 C CA . HIS A 1 141 ? 8.848 -2.641 -10.856 1.00 93.81 141 HIS A CA 1
ATOM 1127 C C . HIS A 1 141 ? 8.041 -3.831 -10.336 1.00 93.81 141 HIS A C 1
ATOM 1129 O O . HIS A 1 141 ? 8.305 -4.287 -9.220 1.00 93.81 141 HIS A O 1
ATOM 1135 N N . LEU A 1 142 ? 7.089 -4.355 -11.103 1.00 94.81 142 LEU A N 1
ATOM 1136 C CA . LEU A 1 142 ? 6.176 -5.401 -10.654 1.00 94.81 142 LEU A CA 1
ATOM 1137 C C . LEU A 1 142 ? 6.770 -6.795 -10.874 1.00 94.81 142 LEU A C 1
ATOM 1139 O O . LEU A 1 142 ? 7.217 -7.128 -11.964 1.00 94.81 142 LEU A O 1
ATOM 1143 N N . GLU A 1 143 ? 6.781 -7.617 -9.823 1.00 91.81 143 GLU A N 1
ATOM 1144 C CA . GLU A 1 143 ? 7.147 -9.045 -9.861 1.00 91.81 143 GLU A CA 1
ATOM 1145 C C . GLU A 1 143 ? 8.477 -9.395 -10.565 1.00 91.81 143 GLU A C 1
ATOM 1147 O O . GLU A 1 143 ? 8.691 -10.519 -11.016 1.00 91.81 143 GLU A O 1
ATOM 1152 N N . ARG A 1 144 ? 9.430 -8.459 -10.578 1.00 90.81 144 ARG A N 1
ATOM 1153 C CA . ARG A 1 144 ? 10.748 -8.595 -11.215 1.00 90.81 144 ARG A CA 1
ATOM 1154 C C . ARG A 1 144 ? 11.546 -9.827 -10.773 1.00 90.81 144 ARG A C 1
ATOM 1156 O O . ARG A 1 144 ? 12.363 -10.344 -11.536 1.00 90.81 144 ARG A O 1
ATOM 1163 N N . ALA A 1 145 ? 11.419 -10.247 -9.515 1.00 90.38 145 ALA A N 1
ATOM 1164 C CA . ALA A 1 145 ? 12.196 -11.364 -8.985 1.00 90.38 145 ALA A CA 1
ATOM 1165 C C . ALA A 1 145 ? 11.423 -12.688 -9.112 1.00 90.38 145 ALA A C 1
ATOM 1167 O O . ALA A 1 145 ? 10.356 -12.811 -8.517 1.00 90.38 145 ALA A O 1
ATOM 1168 N N . PRO A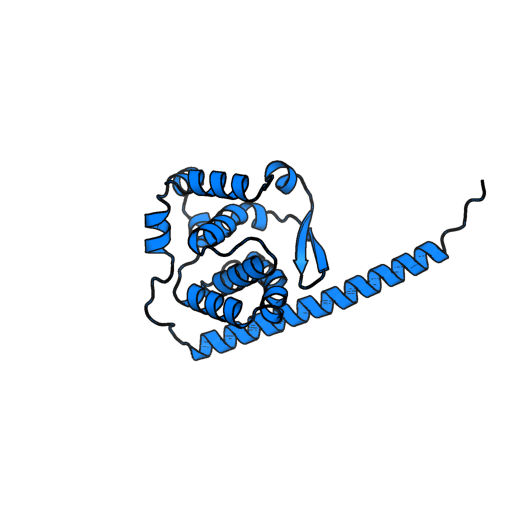 1 146 ? 11.981 -13.740 -9.743 1.00 87.44 146 PRO A N 1
ATOM 1169 C CA . PRO A 1 146 ? 11.269 -15.009 -9.941 1.00 87.44 146 PRO A CA 1
ATOM 1170 C C . PRO A 1 146 ? 11.052 -15.792 -8.636 1.00 87.44 146 PRO A C 1
ATOM 1172 O O . PRO A 1 146 ? 10.234 -16.706 -8.569 1.00 87.44 146 PRO A O 1
ATOM 1175 N N . LYS A 1 147 ? 11.818 -15.475 -7.583 1.00 91.25 147 LYS A N 1
ATOM 1176 C CA . LYS A 1 147 ? 11.759 -16.137 -6.276 1.00 91.25 147 LYS A CA 1
ATOM 1177 C C . LYS A 1 147 ? 11.885 -15.117 -5.153 1.00 91.25 147 LYS A C 1
ATOM 1179 O O . LYS A 1 147 ? 12.600 -14.123 -5.263 1.00 91.25 147 LYS A O 1
ATOM 1184 N N . ILE A 1 148 ? 11.240 -15.414 -4.030 1.00 93.50 148 ILE A N 1
ATOM 1185 C CA . ILE A 1 148 ? 11.328 -14.606 -2.812 1.00 93.50 148 ILE A CA 1
ATOM 1186 C C . ILE A 1 148 ? 12.630 -14.945 -2.086 1.00 93.50 148 ILE A C 1
ATOM 1188 O O . ILE A 1 148 ? 12.802 -16.052 -1.569 1.00 93.50 148 ILE A O 1
ATOM 1192 N N . ARG A 1 149 ? 13.547 -13.978 -2.025 1.00 89.81 149 ARG A N 1
ATOM 1193 C CA . ARG A 1 149 ? 14.798 -14.109 -1.271 1.00 89.81 149 ARG A CA 1
ATOM 1194 C C . ARG A 1 149 ? 14.509 -14.130 0.234 1.00 89.81 149 ARG A C 1
ATOM 1196 O O . ARG A 1 149 ? 13.725 -13.316 0.716 1.00 89.81 149 ARG A O 1
ATOM 1203 N N . TYR A 1 150 ? 15.164 -15.036 0.964 1.00 92.62 150 TYR A N 1
ATOM 1204 C CA . TYR A 1 150 ? 14.987 -15.227 2.413 1.00 92.62 150 TYR A CA 1
ATOM 1205 C C . TYR A 1 150 ? 13.521 -15.445 2.822 1.00 92.62 150 TYR A C 1
ATOM 1207 O O . TYR A 1 150 ? 13.023 -14.799 3.738 1.00 92.62 150 TYR A O 1
ATOM 1215 N N . LYS A 1 151 ? 12.813 -16.351 2.133 1.00 93.69 151 LYS A N 1
ATOM 1216 C CA . LYS A 1 151 ? 11.367 -16.573 2.310 1.00 93.69 151 LYS A CA 1
ATOM 1217 C C . LYS A 1 151 ? 10.932 -16.704 3.776 1.00 93.69 151 LYS A C 1
ATOM 1219 O O . LYS A 1 151 ? 9.971 -16.047 4.157 1.00 93.69 151 LYS A O 1
ATOM 1224 N N . LEU A 1 152 ? 11.650 -17.483 4.588 1.00 95.12 152 LEU A N 1
ATOM 1225 C CA . LEU A 1 152 ? 11.325 -17.652 6.009 1.00 95.12 152 LEU A CA 1
ATOM 1226 C C . LEU A 1 152 ? 11.413 -16.328 6.782 1.00 95.12 152 LEU A C 1
ATOM 1228 O O . LEU A 1 152 ? 10.509 -15.989 7.533 1.00 95.12 152 LEU A O 1
ATOM 1232 N N . PHE A 1 153 ? 12.451 -15.527 6.532 1.00 95.56 153 PHE A N 1
ATOM 1233 C CA . PHE A 1 153 ? 12.582 -14.202 7.140 1.00 95.56 153 PHE A CA 1
ATOM 1234 C C . PHE A 1 153 ? 11.432 -13.275 6.725 1.00 95.56 153 PHE A C 1
ATOM 1236 O O . PHE A 1 153 ? 10.856 -12.589 7.562 1.00 95.56 153 PHE A O 1
ATOM 1243 N N . ARG A 1 154 ? 11.041 -13.307 5.442 1.00 95.69 154 ARG A N 1
ATOM 1244 C CA . ARG A 1 154 ? 9.894 -12.532 4.939 1.00 95.69 154 ARG A CA 1
ATOM 1245 C C . ARG A 1 154 ? 8.573 -12.975 5.576 1.00 95.69 154 ARG A C 1
ATOM 1247 O O . ARG A 1 154 ? 7.703 -12.142 5.793 1.00 95.69 154 ARG A O 1
ATOM 1254 N N . GLN A 1 155 ? 8.416 -14.261 5.892 1.00 96.00 155 GLN A N 1
ATOM 1255 C CA . GLN A 1 155 ? 7.249 -14.771 6.619 1.00 96.00 155 GLN A CA 1
ATOM 1256 C C . GLN A 1 155 ? 7.203 -14.247 8.054 1.00 96.00 155 GLN A C 1
ATOM 1258 O O . GLN A 1 155 ? 6.152 -13.783 8.488 1.00 96.00 155 GLN A O 1
ATOM 1263 N N . THR A 1 156 ? 8.334 -14.266 8.763 1.00 96.44 156 THR A N 1
ATOM 1264 C CA . THR A 1 156 ? 8.441 -13.700 10.116 1.00 96.44 156 THR A CA 1
ATOM 1265 C C . THR A 1 156 ? 8.148 -12.201 10.121 1.00 96.44 156 THR A C 1
ATOM 1267 O O . THR A 1 156 ? 7.407 -11.716 10.969 1.00 96.44 156 THR A O 1
ATOM 1270 N N . GLU A 1 157 ? 8.675 -11.467 9.143 1.00 95.50 157 GLU A N 1
ATOM 1271 C CA . GLU A 1 157 ? 8.402 -10.040 8.960 1.00 95.50 157 GLU A CA 1
ATOM 1272 C C . GLU A 1 157 ? 6.911 -9.770 8.724 1.00 95.50 157 GLU A C 1
ATOM 1274 O O . GLU A 1 157 ? 6.333 -8.906 9.382 1.00 95.50 157 GLU A O 1
ATOM 1279 N N . PHE A 1 158 ? 6.259 -10.552 7.858 1.00 96.56 158 PHE A N 1
ATOM 1280 C CA . PHE A 1 158 ? 4.821 -10.426 7.627 1.00 96.56 158 PHE A CA 1
ATOM 1281 C C . PHE A 1 158 ? 3.994 -10.742 8.875 1.00 96.56 158 PHE A C 1
ATOM 1283 O O . PHE A 1 158 ? 3.061 -10.007 9.192 1.00 96.56 158 PHE A O 1
ATOM 1290 N N . ALA A 1 159 ? 4.358 -11.792 9.616 1.00 96.88 159 ALA A N 1
ATOM 1291 C CA . ALA A 1 159 ? 3.722 -12.115 10.889 1.00 96.88 159 ALA A CA 1
ATOM 1292 C C . ALA A 1 159 ? 3.870 -10.964 11.899 1.00 96.88 159 ALA A C 1
ATOM 1294 O O . ALA A 1 159 ? 2.907 -10.627 12.585 1.00 96.88 159 ALA A O 1
ATOM 1295 N N . GLY A 1 160 ? 5.036 -10.309 11.935 1.00 96.50 160 GLY A N 1
ATOM 1296 C CA . GLY A 1 160 ? 5.262 -9.100 12.725 1.00 96.50 160 GLY A CA 1
ATOM 1297 C C . GLY A 1 160 ? 4.346 -7.946 12.312 1.00 96.50 160 GLY A C 1
ATOM 1298 O O . GLY A 1 160 ? 3.689 -7.351 13.164 1.00 96.50 160 GLY A O 1
ATOM 1299 N N . TYR A 1 161 ? 4.233 -7.657 11.012 1.00 95.94 161 TYR A N 1
ATOM 1300 C CA . TYR A 1 161 ? 3.314 -6.625 10.516 1.00 95.94 161 TYR A CA 1
ATOM 1301 C C . TYR A 1 161 ? 1.858 -6.916 10.876 1.00 95.94 161 TYR A C 1
ATOM 1303 O O . TYR A 1 161 ? 1.157 -6.023 11.349 1.00 95.94 161 TYR A O 1
ATOM 1311 N N . LEU A 1 162 ? 1.409 -8.162 10.720 1.00 95.50 162 LEU A N 1
ATOM 1312 C CA . LEU A 1 162 ? 0.066 -8.569 11.125 1.00 95.50 162 LEU A CA 1
ATOM 1313 C C . LEU A 1 162 ? -0.146 -8.404 12.629 1.00 95.50 162 LEU A C 1
ATOM 1315 O O . LEU A 1 162 ? -1.171 -7.865 13.034 1.00 95.50 162 LEU A O 1
ATOM 1319 N N . PHE A 1 163 ? 0.822 -8.810 13.450 1.00 95.81 163 PHE A N 1
AT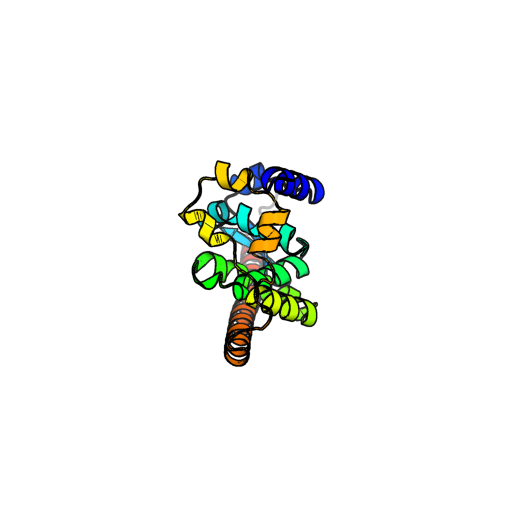OM 1320 C CA . PHE A 1 163 ? 0.746 -8.656 14.900 1.00 95.81 163 PHE A CA 1
ATOM 1321 C C . PHE A 1 163 ? 0.560 -7.187 15.302 1.00 95.81 163 PHE A C 1
ATOM 1323 O O . PHE A 1 163 ? -0.398 -6.859 16.002 1.00 95.81 163 PHE A O 1
ATOM 1330 N N . PHE A 1 164 ? 1.408 -6.282 14.801 1.00 94.75 164 PHE A N 1
ATOM 1331 C CA . PHE A 1 164 ? 1.282 -4.852 15.100 1.00 94.75 164 PHE A CA 1
ATOM 1332 C C . PHE A 1 164 ? 0.001 -4.239 14.526 1.00 94.75 164 PHE A C 1
ATOM 1334 O O . PHE A 1 164 ? -0.653 -3.452 15.208 1.00 94.75 164 PHE A O 1
ATOM 1341 N N . SER A 1 165 ? -0.399 -4.625 13.314 1.00 93.12 165 SER A N 1
ATOM 1342 C CA . SER A 1 165 ? -1.659 -4.177 12.711 1.00 93.12 165 SER A CA 1
ATOM 1343 C C . SER A 1 165 ? -2.875 -4.593 13.549 1.00 93.12 165 SER A C 1
ATOM 1345 O O . SER A 1 165 ? -3.775 -3.785 13.780 1.00 93.12 165 SER A O 1
ATOM 1347 N N . MET A 1 166 ? -2.882 -5.819 14.081 1.00 91.69 166 MET A N 1
ATOM 1348 C CA . MET A 1 166 ? -3.945 -6.304 14.964 1.00 91.69 166 MET A CA 1
ATOM 1349 C C . MET A 1 166 ? -3.945 -5.596 16.323 1.00 91.69 166 MET A C 1
ATOM 1351 O O . MET A 1 166 ? -5.018 -5.256 16.818 1.00 91.69 166 MET A O 1
ATOM 1355 N N . LEU A 1 167 ? -2.775 -5.314 16.910 1.00 92.75 167 LEU A N 1
ATOM 1356 C CA . LEU A 1 167 ? -2.686 -4.518 18.141 1.00 92.75 167 LEU A CA 1
ATOM 1357 C C . LEU A 1 167 ? -3.266 -3.114 17.953 1.00 92.75 167 LEU A C 1
ATOM 1359 O O . LEU A 1 167 ? -4.049 -2.654 18.783 1.00 92.75 167 LEU A O 1
ATOM 1363 N N . ILE A 1 168 ? -2.919 -2.457 16.845 1.00 89.69 168 ILE A N 1
ATOM 1364 C CA . ILE A 1 168 ? -3.466 -1.149 16.480 1.00 89.69 168 ILE A CA 1
ATOM 1365 C C . ILE A 1 168 ? -4.987 -1.233 16.331 1.00 89.69 168 ILE A C 1
ATOM 1367 O O . ILE A 1 168 ? -5.708 -0.409 16.892 1.00 89.69 168 ILE A O 1
ATOM 1371 N N . HIS A 1 169 ? -5.481 -2.245 15.616 1.00 87.56 169 HIS A N 1
ATOM 1372 C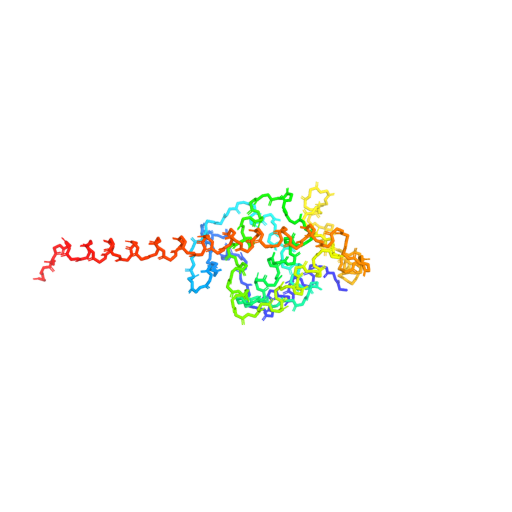 CA . HIS A 1 169 ? -6.909 -2.447 15.408 1.00 87.56 169 HIS A CA 1
ATOM 1373 C C . HIS A 1 169 ? -7.668 -2.589 16.736 1.00 87.56 169 HIS A C 1
ATOM 1375 O O . HIS A 1 169 ? -8.634 -1.868 16.988 1.00 87.56 169 HIS A O 1
ATOM 1381 N N . VAL A 1 170 ? -7.192 -3.471 17.619 1.00 88.44 170 VAL A N 1
ATOM 1382 C CA . VAL A 1 170 ? -7.777 -3.682 18.949 1.00 88.44 170 VAL A CA 1
ATOM 1383 C C . VAL A 1 170 ? -7.708 -2.405 19.790 1.00 88.44 170 VAL A C 1
ATOM 1385 O O . VAL A 1 170 ? -8.705 -2.023 20.402 1.00 88.44 170 VAL A O 1
ATOM 1388 N N . GLY A 1 171 ? -6.576 -1.697 19.776 1.00 88.44 171 GLY A N 1
ATOM 1389 C CA . GLY A 1 171 ? -6.421 -0.415 20.467 1.00 88.44 171 GLY A CA 1
ATOM 1390 C C . GLY A 1 171 ? -7.445 0.630 20.012 1.00 88.44 171 GLY A C 1
ATOM 1391 O O . GLY A 1 171 ? -8.061 1.295 20.844 1.00 88.44 171 GLY A O 1
ATOM 1392 N N . MET A 1 172 ? -7.703 0.720 18.705 1.00 84.81 172 MET A N 1
ATOM 1393 C CA . MET A 1 172 ? -8.703 1.635 18.146 1.00 84.81 172 MET A CA 1
ATOM 1394 C C . MET A 1 172 ? -10.137 1.269 18.548 1.00 84.81 172 MET A C 1
ATOM 1396 O O . MET A 1 172 ? -10.933 2.172 18.809 1.00 84.81 172 MET A O 1
ATOM 1400 N N . LEU A 1 173 ? -10.471 -0.023 18.670 1.00 85.25 173 LEU A N 1
ATOM 1401 C CA . LEU A 1 173 ? -11.772 -0.457 19.202 1.00 85.25 173 LEU A CA 1
ATOM 1402 C C . LEU A 1 173 ? -11.971 0.018 20.653 1.00 85.25 173 LEU A C 1
ATOM 1404 O O . LEU A 1 173 ? -13.034 0.543 20.997 1.00 85.25 173 LEU A O 1
ATOM 1408 N N . PHE A 1 174 ? -10.947 -0.121 21.502 1.00 87.88 174 PHE A N 1
ATOM 1409 C CA . PHE A 1 174 ? -10.995 0.347 22.892 1.00 87.88 174 PHE A CA 1
ATOM 1410 C C . PHE A 1 174 ? -11.077 1.872 22.998 1.00 87.88 174 PHE A C 1
ATOM 1412 O O . PHE A 1 174 ? -11.852 2.386 23.811 1.00 87.88 174 PHE A O 1
ATOM 1419 N N . LEU A 1 175 ? -10.325 2.594 22.164 1.00 86.06 175 LEU A N 1
ATOM 1420 C CA . LEU A 1 175 ? -10.364 4.054 22.115 1.00 86.06 175 LEU A CA 1
ATOM 1421 C C . LEU A 1 175 ? -11.744 4.552 21.669 1.00 86.06 175 LEU A C 1
ATOM 1423 O O . LEU A 1 175 ? -12.332 5.401 22.337 1.00 86.06 175 LEU A O 1
ATOM 1427 N N . GLY A 1 176 ? -12.294 3.974 20.598 1.00 82.88 176 GLY A N 1
ATOM 1428 C CA . GLY A 1 176 ? -13.632 4.301 20.105 1.00 82.88 176 GLY A CA 1
ATOM 1429 C C . GLY A 1 176 ? -14.712 4.048 21.157 1.00 82.88 176 GLY A C 1
ATOM 1430 O O . GLY A 1 176 ? -15.540 4.920 21.418 1.00 82.88 176 GLY A O 1
ATOM 1431 N N . LYS A 1 177 ? -14.663 2.897 21.841 1.00 85.38 177 LYS A N 1
ATOM 1432 C CA . LYS A 1 177 ? -15.588 2.583 22.942 1.00 85.38 177 LYS A CA 1
ATOM 1433 C C . LYS A 1 177 ? -15.470 3.585 24.093 1.00 85.38 177 LYS A C 1
ATOM 1435 O O . LYS A 1 177 ? -16.488 4.054 24.597 1.00 85.38 177 LYS A O 1
ATOM 1440 N N . SER A 1 178 ? -14.248 3.930 24.495 1.00 86.06 178 SER A N 1
ATOM 1441 C CA . SER A 1 178 ? -13.999 4.903 25.567 1.00 86.06 178 SER A CA 1
ATOM 1442 C C . SER A 1 178 ? -14.545 6.289 25.217 1.00 86.06 178 SER A C 1
ATOM 1444 O O . SER A 1 178 ? -15.183 6.923 26.056 1.00 86.06 178 SER A O 1
ATOM 1446 N N . LEU A 1 179 ? -14.367 6.732 23.967 1.00 85.31 179 LEU A N 1
ATOM 1447 C CA . LEU A 1 179 ? -14.883 8.012 23.479 1.00 85.31 179 LEU A CA 1
ATOM 1448 C C . LEU A 1 179 ? -16.418 8.057 23.514 1.00 85.31 179 LEU A C 1
ATOM 1450 O O . LEU A 1 179 ? -16.992 9.019 24.017 1.00 85.31 179 LEU A O 1
ATOM 1454 N N . LEU A 1 180 ? -17.080 6.992 23.051 1.00 85.25 180 LEU A N 1
ATOM 1455 C CA . LEU A 1 180 ? -18.543 6.878 23.076 1.00 85.25 180 LEU A CA 1
ATOM 1456 C C . LEU A 1 180 ? -19.099 6.880 24.505 1.00 85.25 180 LEU A C 1
ATOM 1458 O O . LEU A 1 180 ? -20.128 7.500 24.772 1.00 85.25 180 LEU A O 1
ATOM 1462 N N . ILE A 1 181 ? -18.411 6.222 25.443 1.00 87.88 181 ILE A N 1
ATOM 1463 C CA . ILE A 1 181 ? -18.781 6.251 26.864 1.00 87.88 181 ILE A CA 1
ATOM 1464 C C . ILE A 1 181 ? -18.639 7.673 27.416 1.00 87.88 181 ILE A C 1
ATOM 1466 O O . ILE A 1 181 ? -19.575 8.173 28.041 1.00 87.88 181 ILE A O 1
ATOM 1470 N N . ALA A 1 182 ? -17.511 8.339 27.160 1.00 87.00 182 ALA A N 1
ATOM 1471 C CA . ALA A 1 182 ? -17.273 9.709 27.608 1.00 87.00 182 ALA A CA 1
ATOM 1472 C C . ALA A 1 182 ? -18.315 10.686 27.040 1.00 87.00 182 ALA A C 1
ATOM 1474 O O . ALA A 1 182 ? -18.845 11.526 27.768 1.00 87.00 182 ALA A O 1
ATOM 1475 N N . GLU A 1 183 ? -18.671 10.541 25.764 1.00 87.56 183 GLU A N 1
ATOM 1476 C CA . GLU A 1 183 ? -19.716 11.337 25.125 1.00 87.56 183 GLU A CA 1
ATOM 1477 C C . GLU A 1 183 ? -21.106 11.052 25.707 1.00 87.56 183 GLU A C 1
ATOM 1479 O O . GLU A 1 183 ? -21.852 11.989 25.994 1.00 87.56 183 GLU A O 1
ATOM 1484 N N . SER A 1 184 ? -21.442 9.785 25.963 1.00 87.94 184 SER A N 1
ATOM 1485 C CA . SER A 1 184 ? -22.688 9.406 26.638 1.00 87.94 184 SER A CA 1
ATOM 1486 C C . SER A 1 184 ? -22.778 10.013 28.044 1.00 87.94 184 SER A C 1
ATOM 1488 O O . SER A 1 184 ? -23.821 10.548 28.419 1.00 87.94 184 SER A O 1
ATOM 1490 N N . VAL A 1 185 ? -21.691 9.978 28.822 1.00 89.94 185 VAL A N 1
ATOM 1491 C CA . VAL A 1 185 ? -21.626 10.610 30.152 1.00 89.94 185 VAL A CA 1
ATOM 1492 C C . VAL A 1 185 ? -21.789 12.127 30.036 1.00 89.94 185 VAL A C 1
ATOM 1494 O O . VAL A 1 185 ? -22.637 12.699 30.718 1.00 89.94 185 VAL A O 1
ATOM 1497 N N . ARG A 1 186 ? -21.062 12.777 29.118 1.00 89.50 186 ARG A N 1
ATOM 1498 C CA . ARG A 1 186 ? -21.190 14.218 28.842 1.00 89.50 186 ARG A CA 1
ATOM 1499 C C . ARG A 1 186 ? -22.625 14.606 28.483 1.00 89.50 186 ARG A C 1
ATOM 1501 O O . ARG A 1 186 ? -23.125 15.606 28.987 1.00 89.50 186 ARG A O 1
ATOM 1508 N N . ASN A 1 187 ? -23.293 13.825 27.638 1.00 87.50 187 ASN A N 1
ATOM 1509 C CA . ASN A 1 187 ? -24.664 14.100 27.208 1.00 87.50 187 ASN A CA 1
ATOM 1510 C C . ASN A 1 187 ? -25.684 13.904 28.339 1.00 87.50 187 ASN A C 1
ATOM 1512 O O . ASN A 1 187 ? -26.664 14.640 28.386 1.00 87.50 187 ASN A O 1
ATOM 1516 N N . ARG A 1 188 ? -25.447 12.975 29.277 1.00 87.62 188 ARG A N 1
ATOM 1517 C CA . ARG A 1 188 ? -26.274 12.823 30.491 1.00 87.62 188 ARG A CA 1
ATOM 1518 C C . ARG A 1 188 ? -26.097 13.975 31.482 1.00 87.62 188 ARG A C 1
ATOM 1520 O O . ARG A 1 188 ? -27.046 14.311 32.178 1.00 87.62 188 ARG A O 1
ATOM 1527 N N . LEU A 1 189 ? -24.896 14.551 31.554 1.00 85.56 189 LEU A N 1
ATOM 1528 C CA . LEU A 1 189 ? -24.559 15.652 32.463 1.00 85.56 189 LEU A CA 1
ATOM 1529 C C . LEU A 1 189 ? -24.879 17.041 31.889 1.00 85.56 189 LEU A C 1
ATOM 1531 O O . LEU A 1 189 ? -24.854 18.021 32.630 1.00 85.56 189 LEU A O 1
ATOM 1535 N N . ARG A 1 190 ? -25.176 17.156 30.585 1.00 80.25 190 ARG A N 1
ATOM 1536 C CA . ARG A 1 190 ? -25.611 18.423 29.984 1.00 80.25 190 ARG A CA 1
ATOM 1537 C C . ARG A 1 190 ? -26.990 18.809 30.542 1.00 80.25 190 ARG A C 1
ATOM 1539 O O . ARG A 1 190 ? -27.934 18.037 30.369 1.00 80.25 190 ARG A O 1
ATOM 1546 N N . PRO A 1 191 ? -27.140 19.987 31.177 1.00 72.62 191 PRO A N 1
ATOM 1547 C CA . PRO A 1 191 ? -28.440 20.443 31.647 1.00 72.62 191 PRO A CA 1
ATOM 1548 C C . PRO A 1 191 ? -29.384 20.598 30.450 1.00 72.62 191 PRO A C 1
ATOM 1550 O O . PRO A 1 191 ? -29.021 21.196 29.434 1.00 72.62 191 PRO A O 1
ATOM 1553 N N . LYS A 1 192 ? -30.594 20.039 30.553 1.00 70.75 192 LYS A N 1
ATOM 1554 C CA . LYS A 1 192 ? -31.652 20.294 29.573 1.00 70.75 192 LYS A CA 1
ATOM 1555 C C . LYS A 1 192 ? -32.067 21.752 29.728 1.00 70.75 192 LYS A C 1
ATOM 1557 O O . LYS A 1 192 ? -32.698 22.098 30.721 1.00 70.75 192 LYS A O 1
ATOM 1562 N N . ILE A 1 193 ? -31.693 22.597 28.774 1.00 60.59 193 ILE A N 1
ATOM 1563 C CA . ILE A 1 193 ? -32.268 23.937 28.666 1.00 60.59 193 ILE A CA 1
ATOM 1564 C C . ILE A 1 193 ? -33.733 23.717 28.270 1.00 60.59 193 ILE A C 1
ATOM 1566 O O . ILE A 1 193 ? -34.006 23.192 27.190 1.00 60.59 193 ILE A O 1
ATOM 1570 N N . ALA A 1 194 ? -34.648 23.982 29.203 1.00 55.25 194 ALA A N 1
ATOM 1571 C CA . ALA A 1 194 ? -36.081 23.974 28.936 1.00 55.25 194 ALA A CA 1
ATOM 1572 C C . ALA A 1 194 ? -36.433 25.170 28.025 1.00 55.25 194 ALA A C 1
ATOM 1574 O O . ALA A 1 194 ? -35.773 26.205 28.155 1.00 55.25 194 ALA A O 1
ATOM 1575 N N . PRO A 1 195 ? -37.391 25.014 27.090 1.00 61.47 195 PRO A N 1
ATOM 1576 C CA . PRO A 1 195 ? -37.854 26.101 26.227 1.00 61.47 195 PRO A CA 1
ATOM 1577 C C . PRO A 1 195 ? -38.529 27.228 27.014 1.00 61.47 195 PRO A C 1
ATOM 1579 O O . PRO A 1 195 ? -39.117 26.937 28.082 1.00 61.47 195 PRO A O 1
#

Secondary structure (DSSP, 8-state):
-BHHHHHHHHHHHTT--HHHHHH-SEEEEEETTEEEEEE--HHHHHHHHHHHHHHHHHT--SSTTHHHHHHHHHHHTTGGGSHHHHHHHHHHHHHHHHH-HHHHHHHHHHHHTS--GGGGGGTS-HHHHHHSBHHHHHHHHSS--SS-TTHHHHHHHHHHHHHHHHHHHHHHHHHHHHHHHHHHHHHHHS-----